Protein AF-A0A9P6ITB0-F1 (afdb_monomer)

Nearest PDB structures (foldseek):
  7y1x-assembly1_A  TM=7.281E-01  e=5.519E-03  Microbulbifer arenaceous
  2jid-assembly1_A  TM=6.271E-01  e=3.127E-02  Homo sapiens
  2xe4-assembly1_A  TM=5.607E-01  e=1.772E-01  Leishmania major
  8ckp-assembly1_I  TM=3.978E-01  e=3.497E-02  Haloferax mediterranei

Sequence (178 aa):
MMKESVRQTLRSQRTDSQHALEVAAWPGLAALAEETLDGAIVYGEALPRLRGLILLSGVYDIVAHLEHERVRGVEEISAMSRVMGGNLQAFSMNSPTRILEDLVRASAPATAEQRNALLQRLKSFLPAKMLVIHGDNDRTVPAASSIRFVRMLRALQLGPDHVRLRLFTEMAHQAPVV

Structure (mmCIF, N/CA/C/O backbone):
data_AF-A0A9P6ITB0-F1
#
_entry.id   AF-A0A9P6ITB0-F1
#
loop_
_atom_site.group_PDB
_atom_site.id
_atom_site.type_symbol
_atom_site.label_atom_id
_atom_site.label_alt_id
_atom_site.label_comp_id
_atom_site.label_asym_id
_atom_site.label_entity_id
_atom_site.label_seq_id
_atom_site.pdbx_PDB_ins_code
_atom_site.Cartn_x
_atom_site.Cartn_y
_atom_site.Cartn_z
_atom_site.occupancy
_atom_site.B_iso_or_equiv
_atom_site.auth_seq_id
_atom_site.auth_comp_id
_atom_site.auth_asym_id
_atom_site.auth_atom_id
_atom_site.pdbx_PDB_model_num
ATOM 1 N N . MET A 1 1 ? 42.003 6.304 26.052 1.00 55.62 1 MET A N 1
ATOM 2 C CA . MET A 1 1 ? 41.402 5.762 24.810 1.00 55.62 1 MET A CA 1
ATOM 3 C C . MET A 1 1 ? 40.115 4.963 25.025 1.00 55.62 1 MET A C 1
ATOM 5 O O . MET A 1 1 ? 39.137 5.269 24.366 1.00 55.62 1 MET A O 1
ATOM 9 N N . MET A 1 2 ? 40.040 3.994 25.948 1.00 47.50 2 MET A N 1
ATOM 10 C CA . MET A 1 2 ? 38.868 3.092 26.058 1.00 47.50 2 MET A CA 1
ATOM 11 C C . MET A 1 2 ? 37.566 3.751 26.579 1.00 47.50 2 MET A C 1
ATOM 13 O O . MET A 1 2 ? 36.471 3.315 26.242 1.00 47.50 2 MET A O 1
ATOM 17 N N . LYS A 1 3 ? 37.662 4.845 27.351 1.00 47.25 3 LYS A N 1
ATOM 18 C CA . LYS A 1 3 ? 36.494 5.582 27.883 1.00 47.25 3 LYS A CA 1
ATOM 19 C C . LYS A 1 3 ? 35.785 6.462 26.839 1.00 47.25 3 LYS A C 1
ATOM 21 O O . LYS A 1 3 ? 34.603 6.751 27.006 1.00 47.25 3 LYS A O 1
ATOM 26 N N . GLU A 1 4 ? 36.482 6.869 25.776 1.00 53.88 4 GLU A N 1
ATOM 27 C CA . GLU A 1 4 ? 35.921 7.672 24.675 1.00 53.88 4 GLU A CA 1
ATOM 28 C C . GLU A 1 4 ? 35.001 6.821 23.791 1.00 53.88 4 GLU A C 1
ATOM 30 O O . GLU A 1 4 ? 33.878 7.219 23.491 1.00 53.88 4 GLU A O 1
ATOM 35 N N . SER A 1 5 ? 35.457 5.611 23.450 1.00 46.94 5 SER A N 1
ATOM 36 C CA . SER A 1 5 ? 34.749 4.685 22.560 1.00 46.94 5 SER A CA 1
ATOM 37 C C . SER A 1 5 ? 33.423 4.214 23.164 1.00 46.94 5 SER A C 1
ATOM 39 O O . SER A 1 5 ? 32.396 4.264 22.497 1.00 46.94 5 SER A O 1
ATOM 41 N N . VAL A 1 6 ? 33.394 3.893 24.464 1.00 52.00 6 VAL A N 1
ATOM 42 C CA . VAL A 1 6 ? 32.149 3.519 25.163 1.00 52.00 6 VAL A CA 1
ATOM 43 C C . VAL A 1 6 ? 31.163 4.693 25.222 1.00 52.00 6 VAL A C 1
ATOM 45 O O . VAL A 1 6 ? 29.960 4.501 25.063 1.00 52.00 6 VAL A O 1
ATOM 48 N N . ARG A 1 7 ? 31.651 5.931 25.393 1.00 50.06 7 ARG A N 1
ATOM 49 C CA . ARG A 1 7 ? 30.802 7.135 25.372 1.00 50.06 7 ARG A CA 1
ATOM 50 C C . ARG A 1 7 ? 30.255 7.442 23.978 1.00 50.06 7 ARG A C 1
ATOM 52 O O . ARG A 1 7 ? 29.132 7.931 23.886 1.00 50.06 7 ARG A O 1
ATOM 59 N N . GLN A 1 8 ? 31.011 7.158 22.918 1.00 53.19 8 GLN A N 1
ATOM 60 C CA . GLN A 1 8 ? 30.546 7.299 21.537 1.00 53.19 8 GLN A CA 1
ATOM 61 C C . GLN A 1 8 ? 29.493 6.245 21.181 1.00 53.19 8 GLN A C 1
ATOM 63 O O . GLN A 1 8 ? 28.451 6.617 20.651 1.00 53.19 8 GLN A O 1
ATOM 68 N N . THR A 1 9 ? 29.684 4.980 21.569 1.00 44.59 9 THR A N 1
ATOM 69 C CA . THR A 1 9 ? 28.689 3.915 21.348 1.00 44.59 9 THR A CA 1
ATOM 70 C C . THR A 1 9 ? 27.402 4.159 22.141 1.00 44.59 9 THR A C 1
ATOM 72 O O . THR A 1 9 ? 26.309 3.996 21.612 1.00 44.59 9 THR A O 1
ATOM 75 N N . LEU A 1 10 ? 27.499 4.633 23.389 1.00 39.28 10 LEU A N 1
ATOM 76 C CA . LEU A 1 10 ? 26.321 4.997 24.187 1.00 39.28 10 LEU A CA 1
ATOM 77 C C . LEU A 1 10 ? 25.604 6.244 23.649 1.00 39.28 10 LEU A C 1
ATOM 79 O O . LEU A 1 10 ? 24.395 6.367 23.821 1.00 39.28 10 LEU A O 1
ATOM 83 N N . ARG A 1 11 ? 26.319 7.170 22.993 1.00 45.03 11 ARG A N 1
ATOM 84 C CA . ARG A 1 11 ? 25.705 8.314 22.302 1.00 45.03 11 ARG A CA 1
ATOM 85 C C . ARG A 1 11 ? 25.018 7.890 21.007 1.00 45.03 11 ARG A C 1
ATOM 87 O O . ARG A 1 11 ? 23.902 8.347 20.801 1.00 45.03 11 ARG A O 1
ATOM 94 N N . SER A 1 12 ? 25.616 6.999 20.209 1.00 41.72 12 SER A N 1
ATOM 95 C CA . SER A 1 12 ? 24.995 6.503 18.970 1.00 41.72 12 SER A CA 1
ATOM 96 C C . SER A 1 12 ? 23.751 5.658 19.261 1.00 41.72 12 SER A C 1
ATOM 98 O O . SER A 1 12 ? 22.708 5.863 18.656 1.00 41.72 12 SER A O 1
ATOM 100 N N . GLN A 1 13 ? 23.807 4.792 20.279 1.00 39.72 13 GLN A N 1
ATOM 101 C CA . GLN A 1 13 ? 22.650 4.005 20.714 1.00 39.72 13 GLN A CA 1
ATOM 102 C C . GLN A 1 13 ? 21.530 4.886 21.280 1.00 39.72 13 GLN A C 1
ATOM 104 O O . GLN A 1 13 ? 20.352 4.563 21.129 1.00 39.72 13 GLN A O 1
ATOM 109 N N . ARG A 1 14 ? 21.875 6.018 21.910 1.00 34.28 14 ARG A N 1
ATOM 110 C CA . ARG A 1 14 ? 20.899 6.985 22.426 1.00 34.28 14 ARG A CA 1
ATOM 111 C C . ARG A 1 14 ? 20.276 7.819 21.308 1.00 34.28 14 ARG A C 1
ATOM 113 O O . ARG A 1 14 ? 19.078 8.055 21.382 1.00 34.28 14 ARG A O 1
ATOM 120 N N . THR A 1 15 ? 21.028 8.193 20.270 1.00 42.69 15 THR A N 1
ATOM 121 C CA . THR A 1 15 ? 20.471 8.852 19.077 1.00 42.69 15 THR A CA 1
ATOM 122 C C . THR A 1 15 ? 19.612 7.906 18.251 1.00 42.69 15 THR A C 1
ATOM 124 O O . THR A 1 15 ? 18.540 8.318 17.832 1.00 42.69 15 THR A O 1
ATOM 127 N N . ASP A 1 16 ? 19.993 6.634 18.105 1.00 38.28 16 ASP A N 1
ATOM 128 C CA . ASP A 1 16 ? 19.186 5.635 17.386 1.00 38.28 16 ASP A CA 1
ATOM 129 C C . ASP A 1 16 ? 17.893 5.307 18.146 1.00 38.28 16 ASP A C 1
ATOM 131 O O . ASP A 1 16 ? 16.826 5.176 17.549 1.00 38.28 16 ASP A O 1
ATOM 135 N N . SER A 1 17 ? 17.958 5.251 19.481 1.00 35.22 17 SER A N 1
ATOM 136 C CA . SER A 1 17 ? 16.776 5.065 20.334 1.00 35.22 17 SER A CA 1
ATOM 137 C C . SER A 1 17 ? 15.884 6.308 20.367 1.00 35.22 17 SER A C 1
ATOM 139 O O . SER A 1 17 ? 14.667 6.178 20.418 1.00 35.22 17 SER A O 1
ATOM 141 N N . GLN A 1 18 ? 16.458 7.514 20.318 1.00 36.31 18 GLN A N 1
ATOM 142 C CA . GLN A 1 18 ? 15.693 8.763 20.240 1.00 36.31 18 GLN A CA 1
ATOM 143 C C . GLN A 1 18 ? 15.053 8.956 18.862 1.00 36.31 18 GLN A C 1
ATOM 145 O O . GLN A 1 18 ? 13.885 9.322 18.811 1.00 36.31 18 GLN A O 1
ATOM 150 N N . HIS A 1 19 ? 15.733 8.590 17.772 1.00 33.88 19 HIS A N 1
ATOM 151 C CA . HIS A 1 19 ? 15.127 8.537 16.441 1.00 33.88 19 HIS A CA 1
ATOM 152 C C . HIS A 1 19 ? 14.021 7.478 16.369 1.00 33.88 19 HIS A C 1
ATOM 154 O O . HIS A 1 19 ? 12.967 7.736 15.801 1.00 33.88 19 HIS A O 1
ATOM 160 N N . ALA A 1 20 ? 14.208 6.306 16.985 1.00 30.50 20 ALA A N 1
ATOM 161 C CA . ALA A 1 20 ? 13.169 5.277 17.056 1.00 30.50 20 ALA A CA 1
ATOM 162 C C . ALA A 1 20 ? 11.947 5.712 17.890 1.00 30.50 20 ALA A C 1
ATOM 164 O O . ALA A 1 20 ? 10.830 5.283 17.601 1.00 30.50 20 ALA A O 1
ATOM 165 N N . LEU A 1 21 ? 12.142 6.572 18.897 1.00 34.22 21 LEU A N 1
ATOM 166 C CA . LEU A 1 21 ? 11.069 7.153 19.711 1.00 34.22 21 LEU A CA 1
ATOM 167 C C . LEU A 1 21 ? 10.384 8.352 19.029 1.00 34.22 21 LEU A C 1
ATOM 169 O O . LEU A 1 21 ? 9.184 8.526 19.210 1.00 34.22 21 LEU A O 1
ATOM 173 N N . GLU A 1 22 ? 11.086 9.127 18.198 1.00 35.38 22 GLU A N 1
ATOM 174 C CA . GLU A 1 22 ? 10.468 10.142 17.327 1.00 35.38 22 GLU A CA 1
ATOM 175 C C . GLU A 1 22 ? 9.672 9.507 16.179 1.00 35.38 22 GLU A C 1
ATOM 177 O O . GLU A 1 22 ? 8.577 9.963 15.864 1.00 35.38 22 GLU A O 1
ATOM 182 N N . VAL A 1 23 ? 10.148 8.393 15.612 1.00 38.41 23 VAL A N 1
ATOM 183 C CA . VAL A 1 23 ? 9.390 7.593 14.630 1.00 38.41 23 VAL A CA 1
ATOM 184 C C . VAL A 1 23 ? 8.156 6.937 15.276 1.00 38.41 23 VAL A C 1
ATOM 186 O O . VAL A 1 23 ? 7.154 6.706 14.603 1.00 38.41 23 VAL A O 1
ATOM 189 N N . ALA A 1 24 ? 8.173 6.695 16.593 1.00 39.75 24 ALA A N 1
ATOM 190 C CA . ALA A 1 24 ? 7.013 6.187 17.333 1.00 39.75 24 ALA A CA 1
ATOM 191 C C . ALA A 1 24 ? 5.882 7.221 17.498 1.00 39.75 24 ALA A C 1
ATOM 193 O O . ALA A 1 24 ? 4.757 6.844 17.829 1.00 39.75 24 ALA A O 1
ATOM 194 N N . ALA A 1 25 ? 6.145 8.498 17.221 1.00 46.06 25 ALA A N 1
ATOM 195 C CA . ALA A 1 25 ? 5.141 9.545 17.141 1.00 46.06 25 ALA A CA 1
ATOM 196 C C . ALA A 1 25 ? 5.044 10.024 15.692 1.00 46.06 25 ALA A C 1
ATOM 198 O O . ALA A 1 25 ? 5.464 11.133 15.373 1.00 46.06 25 ALA A O 1
ATOM 199 N N . TRP A 1 26 ? 4.491 9.190 14.800 1.00 46.44 26 TRP A N 1
ATOM 200 C CA . TRP A 1 26 ? 4.085 9.661 13.475 1.00 46.44 26 TRP A CA 1
ATOM 201 C C . TRP A 1 26 ? 3.291 10.966 13.671 1.00 46.44 26 TRP A C 1
ATOM 203 O O . TRP A 1 26 ? 2.243 10.924 14.321 1.00 46.44 26 TRP A O 1
ATOM 213 N N . PRO A 1 27 ? 3.744 12.125 13.145 1.00 51.28 27 PRO A N 1
ATOM 214 C CA . PRO A 1 27 ? 3.015 13.385 13.307 1.00 51.28 27 PRO A CA 1
ATOM 215 C C . PRO A 1 27 ? 1.580 13.287 12.778 1.00 51.28 27 PRO A C 1
ATOM 217 O O . PRO A 1 27 ? 0.678 13.951 13.276 1.00 51.28 27 PRO A O 1
ATOM 220 N N . GLY A 1 28 ? 1.351 12.383 11.819 1.00 48.94 28 GLY A N 1
ATOM 221 C CA . GLY A 1 28 ? 0.030 12.049 11.311 1.00 48.94 28 GLY A CA 1
ATOM 222 C C . GLY A 1 28 ? -0.872 11.349 12.323 1.00 48.94 28 GLY A C 1
ATOM 223 O O . GLY A 1 28 ? -2.073 11.416 12.162 1.00 48.94 28 GLY A O 1
ATOM 224 N N . LE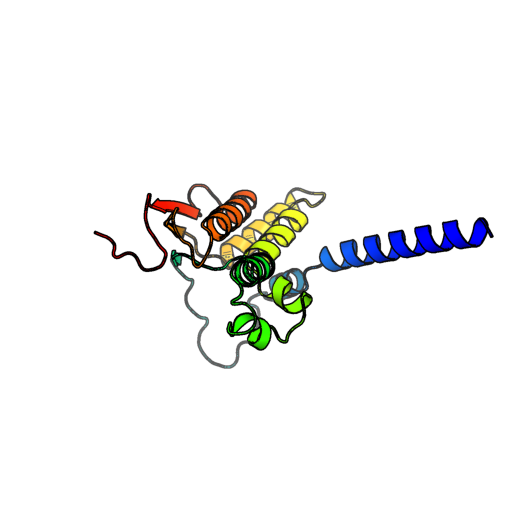U A 1 29 ? -0.359 10.728 13.385 1.00 51.25 29 LEU A N 1
ATOM 225 C CA . LEU A 1 29 ? -1.174 10.153 14.460 1.00 51.25 29 LEU A CA 1
ATOM 226 C C . LEU A 1 29 ? -1.715 11.250 15.388 1.00 51.25 29 LEU A C 1
ATOM 228 O O . LEU A 1 29 ? -2.870 11.174 15.796 1.00 51.25 29 LEU A O 1
ATOM 232 N N . ALA A 1 30 ? -0.917 12.295 15.646 1.00 47.84 30 ALA A N 1
ATOM 233 C CA . ALA A 1 30 ? -1.369 13.520 16.307 1.00 47.84 30 ALA A CA 1
ATOM 234 C C . ALA A 1 30 ? -2.336 14.309 15.411 1.00 47.84 30 ALA A C 1
ATOM 236 O O . ALA A 1 30 ? -3.401 14.682 15.878 1.00 47.84 30 ALA A O 1
ATOM 237 N N . ALA A 1 31 ? -2.049 14.452 14.112 1.00 49.69 31 ALA A N 1
ATOM 238 C CA . ALA A 1 31 ? -2.969 15.082 13.160 1.00 49.69 31 ALA A CA 1
ATOM 239 C C . ALA A 1 31 ? -4.276 14.287 13.000 1.00 49.69 31 ALA A C 1
ATOM 241 O O . ALA A 1 31 ? -5.358 14.863 13.024 1.00 49.69 31 ALA A O 1
ATOM 242 N N . LEU A 1 32 ? -4.196 12.953 12.927 1.00 48.81 32 LEU A N 1
ATOM 243 C CA . LEU A 1 32 ? -5.365 12.083 12.941 1.00 48.81 32 LEU A CA 1
ATOM 244 C C . LEU A 1 32 ? -6.120 12.238 14.249 1.00 48.81 32 LEU A C 1
ATOM 246 O O . LEU A 1 32 ? -7.331 12.153 14.173 1.00 48.81 32 LEU A O 1
ATOM 250 N N . ALA A 1 33 ? -5.449 12.435 15.396 1.00 44.25 33 ALA A N 1
ATOM 251 C CA . ALA A 1 33 ? -6.049 12.658 16.715 1.00 44.25 33 ALA A CA 1
ATOM 252 C C . ALA A 1 33 ? -6.666 14.063 16.888 1.00 44.25 33 ALA A C 1
ATOM 254 O O . ALA A 1 33 ? -7.675 14.191 17.586 1.00 44.25 33 ALA A O 1
ATOM 255 N N . GLU A 1 34 ? -6.107 15.076 16.226 1.00 44.69 34 GLU A N 1
ATOM 256 C CA . GLU A 1 34 ? -6.554 16.473 16.222 1.00 44.69 34 GLU A CA 1
ATOM 257 C C . GLU A 1 34 ? -7.632 16.767 15.172 1.00 44.69 34 GLU A C 1
ATOM 259 O O . GLU A 1 34 ? -8.435 17.669 15.397 1.00 44.69 34 GLU A O 1
ATOM 264 N N . GLU A 1 35 ? -7.756 15.961 14.104 1.00 46.47 35 GLU A N 1
ATOM 265 C CA . GLU A 1 35 ? -8.935 15.915 13.215 1.00 46.47 35 GLU A CA 1
ATOM 266 C C . GLU A 1 35 ? -10.138 15.306 13.954 1.00 46.47 35 GLU A C 1
ATOM 268 O O . GLU A 1 35 ? -10.710 14.271 13.604 1.00 46.47 35 GLU A O 1
ATOM 273 N N . THR A 1 36 ? -10.481 15.895 15.089 1.00 39.69 36 THR A N 1
ATOM 274 C CA . THR A 1 36 ? -11.842 15.882 15.592 1.00 39.69 36 THR A CA 1
ATOM 275 C C . THR A 1 36 ? -12.603 16.745 14.598 1.00 39.69 36 THR A C 1
ATOM 277 O O . THR A 1 36 ? -12.217 17.884 14.347 1.00 39.69 36 THR A O 1
ATOM 280 N N . LEU A 1 37 ? -13.656 16.200 13.995 1.00 48.25 37 LEU A N 1
ATOM 281 C CA . LEU A 1 37 ? -14.575 16.899 13.089 1.00 48.25 37 LEU A CA 1
ATOM 282 C C . LEU A 1 37 ? -15.402 17.979 13.821 1.00 48.25 37 LEU A C 1
ATOM 284 O O . LEU A 1 37 ? -16.562 18.201 13.497 1.00 48.25 37 LEU A O 1
ATOM 288 N N . ASP A 1 38 ? -14.802 18.655 14.794 1.00 41.88 38 ASP A N 1
ATOM 289 C CA . ASP A 1 38 ? -15.360 19.770 15.533 1.00 41.88 38 ASP A CA 1
ATOM 290 C C . ASP A 1 38 ? -14.617 21.041 15.099 1.00 41.88 38 ASP A C 1
ATOM 292 O O . ASP A 1 38 ? -13.709 21.531 15.764 1.00 41.88 38 ASP A O 1
ATOM 296 N N . GLY A 1 39 ? -15.030 21.596 13.954 1.00 46.94 39 GLY A N 1
ATOM 297 C CA . GLY A 1 39 ? -15.117 23.056 13.872 1.00 46.94 39 GLY A CA 1
ATOM 298 C C . GLY A 1 39 ? -14.191 23.852 12.949 1.00 46.94 39 GLY A C 1
ATOM 299 O O . GLY A 1 39 ? -14.113 25.059 13.159 1.00 46.94 39 GLY A O 1
ATOM 300 N N . ALA A 1 40 ? -13.552 23.297 11.910 1.00 45.38 40 ALA A N 1
ATOM 301 C CA . ALA A 1 40 ? -12.885 24.159 10.918 1.00 45.38 40 ALA A CA 1
ATOM 302 C C . ALA A 1 40 ? -12.728 23.555 9.510 1.00 45.38 40 ALA A C 1
ATOM 304 O O . ALA A 1 40 ? -11.632 23.171 9.117 1.00 45.38 40 ALA A O 1
ATOM 305 N N . ILE A 1 41 ? -13.792 23.585 8.698 1.00 45.22 41 ILE A N 1
ATOM 306 C CA . ILE A 1 41 ? -13.648 23.835 7.253 1.00 45.22 41 ILE A CA 1
ATOM 307 C C . ILE A 1 41 ? -14.650 24.924 6.862 1.00 45.22 41 ILE A C 1
ATOM 309 O O . ILE A 1 41 ? -15.820 24.676 6.587 1.00 45.22 41 ILE A O 1
ATOM 313 N N . VAL A 1 42 ? -14.172 26.168 6.849 1.00 48.72 42 VAL A N 1
ATOM 314 C CA . VAL A 1 42 ? -14.782 27.247 6.069 1.00 48.72 42 VAL A CA 1
ATOM 315 C C . VAL A 1 42 ? -14.305 27.018 4.638 1.00 48.72 42 VAL A C 1
ATOM 317 O O . VAL A 1 42 ? -13.200 27.428 4.331 1.00 48.72 42 VAL A O 1
ATOM 320 N N . TYR A 1 43 ? -15.058 26.235 3.857 1.00 44.34 43 TYR A N 1
ATOM 321 C CA . TYR A 1 43 ? -15.193 26.194 2.385 1.00 44.34 43 TYR A CA 1
ATOM 322 C C . TYR A 1 43 ? -15.820 24.837 2.004 1.00 44.34 43 TYR A C 1
ATOM 324 O O . TYR A 1 43 ? -15.117 23.856 1.783 1.00 44.34 43 TYR A O 1
ATOM 332 N N . GLY A 1 44 ? -17.153 24.796 1.908 1.00 59.16 44 GLY A N 1
ATOM 333 C CA . GLY A 1 44 ? -17.905 23.650 1.380 1.00 59.16 44 GLY A CA 1
ATOM 334 C C . GLY A 1 44 ? -18.350 22.613 2.417 1.00 59.16 44 GLY A C 1
ATOM 335 O O . GLY A 1 44 ? -17.795 22.508 3.508 1.00 59.16 44 GLY A O 1
ATOM 336 N N . GLU A 1 45 ? -19.404 21.870 2.072 1.00 67.56 45 GLU A N 1
ATOM 337 C CA . GLU A 1 45 ? -19.909 20.737 2.853 1.00 67.56 45 GLU A CA 1
ATOM 338 C C . GLU A 1 45 ? -18.832 19.649 3.002 1.00 67.56 45 GLU A C 1
ATOM 340 O O . GLU A 1 45 ? -18.016 19.437 2.101 1.00 67.56 45 GLU A O 1
ATOM 345 N N . ALA A 1 46 ? -18.838 18.938 4.135 1.00 69.31 46 ALA A N 1
ATOM 346 C CA . ALA A 1 46 ? -17.937 17.813 4.367 1.00 69.31 46 ALA A CA 1
ATOM 347 C C . ALA A 1 46 ? -18.068 16.773 3.240 1.00 69.31 46 ALA A C 1
ATOM 349 O O . ALA A 1 46 ? -19.178 16.375 2.876 1.00 69.31 46 ALA A O 1
ATOM 350 N N . LEU A 1 47 ? -16.933 16.316 2.699 1.00 78.88 47 LEU A N 1
ATOM 351 C CA . LEU 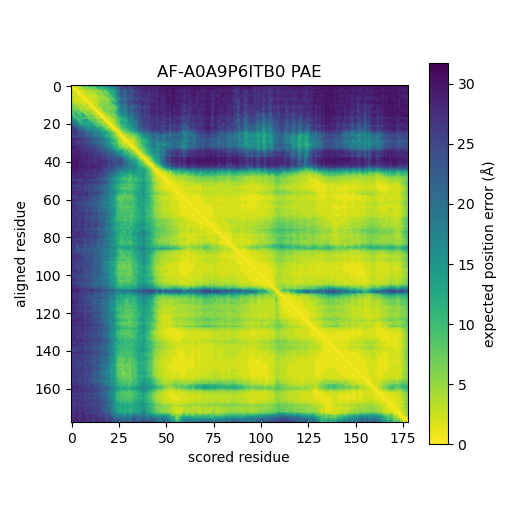A 1 47 ? -16.938 15.327 1.623 1.00 78.88 47 LEU A CA 1
ATOM 352 C C . LEU A 1 47 ? -17.626 14.032 2.085 1.00 78.88 47 LEU A C 1
ATOM 354 O O . LEU A 1 47 ? -17.399 13.570 3.209 1.00 78.88 47 LEU A O 1
ATOM 358 N N . PRO A 1 48 ? -18.447 13.403 1.224 1.00 82.81 48 PRO A N 1
ATOM 359 C CA . PRO A 1 48 ? -19.102 12.157 1.575 1.00 82.81 48 PRO A CA 1
ATOM 360 C C . PRO A 1 48 ? -18.066 11.058 1.817 1.00 82.81 48 PRO A C 1
ATOM 362 O O . PRO A 1 48 ? -17.035 10.969 1.144 1.00 82.81 48 PRO A O 1
ATOM 365 N N . ARG A 1 49 ? -18.372 10.161 2.757 1.00 83.50 49 ARG A N 1
ATOM 366 C CA . ARG A 1 49 ? -17.500 9.029 3.073 1.00 83.50 49 ARG A CA 1
ATOM 367 C C . ARG A 1 49 ? -17.301 8.133 1.848 1.00 83.50 49 ARG A C 1
ATOM 369 O O . ARG A 1 49 ? -18.265 7.670 1.234 1.00 83.50 49 ARG A O 1
ATOM 376 N N . LEU A 1 50 ? -16.045 7.799 1.556 1.00 87.69 50 LEU A N 1
ATOM 377 C CA . LEU A 1 50 ? -15.697 6.854 0.498 1.00 87.69 50 LEU A CA 1
ATOM 378 C C . LEU A 1 50 ? -16.273 5.462 0.799 1.00 87.69 50 LEU A C 1
ATOM 380 O O . LEU A 1 50 ? -15.944 4.827 1.804 1.00 87.69 50 LEU A O 1
ATOM 384 N N . ARG A 1 51 ? -17.127 4.961 -0.102 1.00 89.81 51 ARG A N 1
ATOM 385 C CA . ARG A 1 51 ? -17.773 3.645 0.043 1.00 89.81 51 ARG A CA 1
ATOM 386 C C . ARG A 1 51 ? -16.783 2.485 -0.074 1.00 89.81 51 ARG A C 1
ATOM 388 O O . ARG A 1 51 ? -16.964 1.450 0.566 1.00 89.81 51 ARG A O 1
ATOM 395 N N . GLY A 1 52 ? -15.762 2.644 -0.905 1.00 93.25 52 GLY A N 1
ATOM 396 C CA . GLY A 1 52 ? -14.751 1.628 -1.146 1.00 93.25 52 GLY A CA 1
ATOM 397 C C . GLY A 1 52 ? -13.621 2.148 -2.022 1.00 93.25 52 GLY A C 1
ATOM 398 O O . GLY A 1 52 ? -13.695 3.260 -2.539 1.00 93.25 52 GLY A O 1
ATOM 399 N N . LEU A 1 53 ? -12.584 1.332 -2.168 1.00 95.62 53 LEU A N 1
ATOM 400 C CA . LEU A 1 53 ? -11.370 1.670 -2.900 1.00 95.62 53 LEU A CA 1
ATOM 401 C C . LEU A 1 53 ? -10.923 0.474 -3.744 1.00 95.62 53 LEU A C 1
ATOM 403 O O . LEU A 1 53 ? -10.863 -0.649 -3.242 1.00 95.62 53 LEU A O 1
ATOM 407 N N . ILE A 1 54 ? -10.606 0.714 -5.015 1.00 97.25 54 ILE A N 1
ATOM 408 C CA . ILE A 1 54 ? -9.988 -0.276 -5.902 1.00 97.25 54 ILE A CA 1
ATOM 409 C C . ILE A 1 54 ? -8.610 0.259 -6.275 1.00 97.25 54 ILE A C 1
ATOM 411 O O . ILE A 1 54 ? -8.494 1.377 -6.766 1.00 97.25 54 ILE A O 1
ATOM 415 N N . LEU A 1 55 ? -7.572 -0.525 -6.004 1.00 97.25 55 LEU A N 1
ATOM 416 C CA . LEU A 1 55 ? -6.180 -0.152 -6.205 1.00 97.25 55 LEU A CA 1
ATOM 417 C C . LEU A 1 55 ? -5.537 -1.131 -7.182 1.00 97.25 55 LEU A C 1
ATOM 419 O O . LEU A 1 55 ? -5.562 -2.336 -6.938 1.00 97.25 55 LEU A O 1
ATOM 423 N N . LEU A 1 56 ? -4.964 -0.613 -8.264 1.00 96.38 56 LEU A N 1
ATOM 424 C CA . LEU A 1 56 ? -4.381 -1.403 -9.349 1.00 96.38 56 LEU A CA 1
ATOM 425 C C . LEU A 1 56 ? -2.870 -1.164 -9.392 1.00 96.38 56 LEU A C 1
ATOM 427 O O . LEU A 1 56 ? -2.456 -0.013 -9.499 1.00 96.38 56 LEU A O 1
ATOM 431 N N . SER A 1 57 ? -2.069 -2.226 -9.273 1.00 95.94 57 SER A N 1
ATOM 432 C CA . SER A 1 57 ? -0.602 -2.230 -9.428 1.00 95.94 57 SER A CA 1
ATOM 433 C C . SER A 1 57 ? 0.144 -1.033 -8.807 1.00 95.94 57 SER A C 1
ATOM 435 O O . SER A 1 57 ? 1.079 -0.482 -9.385 1.00 95.94 57 SER A O 1
ATOM 437 N N . GLY A 1 58 ? -0.277 -0.601 -7.613 1.00 95.81 58 GLY A N 1
ATOM 438 C CA . GLY A 1 58 ? 0.226 0.624 -6.994 1.00 95.81 58 GLY A CA 1
ATOM 439 C C . GLY A 1 58 ? 1.612 0.494 -6.354 1.00 95.81 58 GLY A C 1
ATOM 440 O O . GLY A 1 58 ? 2.014 -0.562 -5.850 1.00 95.81 58 GLY A O 1
ATOM 441 N N . VAL A 1 59 ? 2.325 1.619 -6.300 1.00 96.88 59 VAL A N 1
ATOM 442 C CA . VAL A 1 59 ? 3.517 1.793 -5.462 1.00 96.88 59 VAL A CA 1
ATOM 443 C C . VAL A 1 59 ? 3.067 2.199 -4.059 1.00 96.88 59 VAL A C 1
ATOM 445 O O . VAL A 1 59 ? 2.593 3.312 -3.857 1.00 96.88 59 VAL A O 1
ATOM 448 N N . TYR A 1 60 ? 3.196 1.298 -3.082 1.00 97.94 60 TYR A N 1
ATOM 449 C CA . TYR A 1 60 ? 2.779 1.565 -1.697 1.00 97.94 60 TYR A CA 1
ATOM 450 C C . TYR A 1 60 ? 3.955 1.777 -0.740 1.00 97.94 60 TYR A C 1
ATOM 452 O O . TYR A 1 60 ? 3.744 2.169 0.405 1.00 97.94 60 TYR A O 1
ATOM 460 N N . ASP A 1 61 ? 5.182 1.482 -1.162 1.00 97.56 61 ASP A N 1
ATOM 461 C CA . ASP A 1 61 ? 6.410 1.838 -0.451 1.00 97.56 61 ASP A CA 1
ATOM 462 C C . ASP A 1 61 ? 7.375 2.453 -1.462 1.00 97.56 61 ASP A C 1
ATOM 464 O O . ASP A 1 61 ? 7.977 1.752 -2.275 1.00 97.56 61 ASP A O 1
ATOM 468 N N . ILE A 1 62 ? 7.482 3.776 -1.414 1.00 96.06 62 ILE A N 1
ATOM 469 C CA . ILE A 1 62 ? 8.280 4.579 -2.338 1.00 96.06 62 ILE A CA 1
ATOM 470 C C . ILE A 1 62 ? 9.772 4.323 -2.100 1.00 96.06 62 ILE A C 1
ATOM 472 O O . ILE A 1 62 ? 10.545 4.297 -3.051 1.00 96.06 62 ILE A O 1
ATOM 476 N N . VAL A 1 63 ? 10.190 4.063 -0.855 1.00 94.62 63 VAL A N 1
ATOM 477 C CA . VAL A 1 63 ? 11.591 3.735 -0.537 1.00 94.62 63 VAL A CA 1
ATOM 478 C C . VAL A 1 63 ? 11.983 2.421 -1.207 1.00 94.62 63 VAL A C 1
ATOM 480 O O . VAL A 1 63 ? 13.016 2.339 -1.866 1.00 94.62 63 VAL A O 1
ATOM 483 N N . ALA A 1 64 ? 11.140 1.394 -1.074 1.00 96.00 64 ALA A N 1
ATOM 484 C CA . ALA A 1 64 ? 11.377 0.112 -1.734 1.00 96.00 64 ALA A CA 1
ATOM 485 C C . ALA A 1 64 ? 11.300 0.234 -3.265 1.00 96.00 64 ALA A C 1
ATOM 487 O O . ALA A 1 64 ? 12.040 -0.440 -3.978 1.00 96.00 64 ALA A O 1
ATOM 488 N N . HIS A 1 65 ? 10.422 1.101 -3.775 1.00 96.50 65 HIS A N 1
ATOM 489 C CA . HIS A 1 65 ? 10.301 1.326 -5.210 1.00 96.50 65 HIS A CA 1
ATOM 490 C C . HIS A 1 65 ? 11.499 2.069 -5.800 1.00 96.50 65 HIS A C 1
ATOM 492 O O . HIS A 1 65 ? 11.917 1.724 -6.898 1.00 96.50 65 HIS A O 1
ATOM 498 N N . LEU A 1 66 ? 12.103 3.009 -5.065 1.00 95.38 66 LEU A N 1
ATOM 499 C CA . LEU A 1 66 ? 13.345 3.662 -5.485 1.00 95.38 66 LEU A CA 1
ATOM 500 C C . LEU A 1 66 ? 14.453 2.642 -5.722 1.00 95.38 66 LEU A C 1
ATOM 502 O O . LEU A 1 66 ? 15.165 2.713 -6.718 1.00 95.38 66 LEU A O 1
ATOM 506 N N . GLU A 1 67 ? 14.584 1.677 -4.816 1.00 95.19 67 GLU A N 1
ATOM 507 C CA . GLU A 1 67 ? 15.575 0.617 -4.968 1.00 95.19 67 GLU A CA 1
ATOM 508 C C . GLU A 1 67 ? 15.265 -0.273 -6.179 1.00 95.19 67 GLU A C 1
ATOM 510 O O . GLU A 1 67 ? 16.160 -0.631 -6.939 1.00 95.19 67 GLU A O 1
ATOM 515 N N . HIS A 1 68 ? 13.985 -0.560 -6.430 1.00 96.44 68 HIS A N 1
ATOM 516 C CA . HIS A 1 68 ? 13.564 -1.268 -7.642 1.00 96.44 68 HIS A CA 1
ATOM 517 C C . HIS A 1 68 ? 13.859 -0.480 -8.929 1.00 96.44 68 HIS A C 1
ATOM 519 O O . HIS A 1 68 ? 14.228 -1.064 -9.947 1.00 96.44 68 HIS A O 1
ATOM 525 N N . GLU A 1 69 ? 13.709 0.844 -8.915 1.00 95.69 69 GLU A N 1
ATOM 526 C CA . GLU A 1 69 ? 14.100 1.699 -10.037 1.00 95.69 69 GLU A CA 1
ATOM 527 C C . GLU A 1 69 ? 15.615 1.689 -10.259 1.00 95.69 69 GLU A C 1
ATOM 529 O O . GLU A 1 69 ? 16.039 1.530 -11.402 1.00 95.69 69 GLU A O 1
ATOM 534 N N . ARG A 1 70 ? 16.414 1.752 -9.185 1.00 95.44 70 ARG A N 1
ATOM 535 C CA . ARG A 1 70 ? 17.885 1.665 -9.237 1.00 95.44 70 ARG A CA 1
ATOM 536 C C . ARG A 1 70 ? 18.381 0.364 -9.837 1.00 95.44 70 ARG A C 1
ATOM 538 O O . ARG A 1 70 ? 19.222 0.372 -10.727 1.00 95.44 70 ARG A O 1
ATOM 545 N N . VAL A 1 71 ? 17.823 -0.767 -9.403 1.00 96.00 71 VAL A N 1
ATOM 546 C CA . VAL A 1 71 ? 18.180 -2.087 -9.951 1.00 96.00 71 VAL A CA 1
ATOM 547 C C . VAL A 1 71 ? 17.886 -2.172 -11.455 1.00 96.00 71 VAL A C 1
ATOM 549 O O . VAL A 1 71 ? 18.572 -2.889 -12.180 1.00 96.00 71 VAL A O 1
ATOM 552 N N . ARG A 1 72 ? 16.894 -1.421 -11.946 1.00 94.81 72 ARG A N 1
ATOM 553 C CA . ARG A 1 72 ? 16.565 -1.328 -13.376 1.00 94.81 72 ARG A CA 1
ATOM 554 C C . ARG A 1 72 ? 17.311 -0.209 -14.114 1.00 94.81 72 ARG A C 1
ATOM 556 O O . ARG A 1 72 ? 17.181 -0.137 -15.333 1.00 94.81 72 ARG A O 1
ATOM 563 N N . GLY A 1 73 ? 18.057 0.644 -13.411 1.00 95.56 73 GLY A N 1
ATOM 564 C CA . GLY A 1 73 ? 18.760 1.798 -13.974 1.00 95.56 73 GLY A CA 1
ATOM 565 C C . GLY A 1 73 ? 17.829 2.894 -14.501 1.00 95.56 73 GLY A C 1
ATOM 566 O O . GLY A 1 73 ? 18.130 3.510 -15.523 1.00 95.56 73 GLY A O 1
ATOM 567 N N . VAL A 1 74 ? 16.663 3.089 -13.873 1.00 95.06 74 VAL A N 1
ATOM 568 C CA . VAL A 1 74 ? 15.650 4.080 -14.298 1.00 95.06 74 VAL A CA 1
ATOM 569 C C . VAL A 1 74 ? 15.351 5.159 -13.250 1.00 95.06 74 VAL A C 1
ATOM 571 O O . VAL A 1 74 ? 14.485 6.005 -13.461 1.00 95.06 74 VAL A O 1
ATOM 574 N N . GLU A 1 75 ? 16.060 5.165 -12.129 1.00 94.12 75 GLU A N 1
ATOM 575 C CA . GLU A 1 75 ? 15.872 6.087 -11.006 1.00 94.12 75 GLU A CA 1
ATOM 576 C C . GLU A 1 75 ? 16.129 7.557 -11.371 1.00 94.12 75 GLU A C 1
ATOM 578 O O . GLU A 1 75 ? 15.451 8.445 -10.855 1.00 94.12 75 GLU A O 1
ATOM 583 N N . GLU A 1 76 ? 17.071 7.816 -12.284 1.00 91.56 76 GLU A N 1
ATOM 584 C CA . GLU A 1 76 ? 17.440 9.173 -12.718 1.00 91.56 76 GLU A CA 1
ATOM 585 C C . GLU A 1 76 ? 16.395 9.766 -13.678 1.00 91.56 76 GLU A C 1
ATOM 587 O O . GLU A 1 76 ? 16.072 10.960 -13.643 1.00 91.56 76 GLU A O 1
ATOM 592 N N . ILE A 1 77 ? 15.806 8.918 -14.528 1.00 93.56 77 ILE A N 1
ATOM 593 C CA . ILE A 1 77 ? 14.752 9.337 -15.460 1.00 93.56 77 ILE A CA 1
ATOM 594 C C . ILE A 1 77 ? 13.387 9.422 -14.768 1.00 93.56 77 ILE A C 1
ATOM 596 O O . ILE A 1 77 ? 12.564 10.269 -15.136 1.00 93.56 77 ILE A O 1
ATOM 600 N N . SER A 1 78 ? 13.160 8.617 -13.726 1.00 90.06 78 SER A N 1
ATOM 601 C CA . SER A 1 78 ? 11.934 8.643 -12.931 1.00 90.06 78 SER A CA 1
ATOM 602 C C . SER A 1 78 ? 11.681 10.020 -12.317 1.00 90.06 78 SER A C 1
ATOM 604 O O . SER A 1 78 ? 12.578 10.705 -11.824 1.00 90.06 78 SER A O 1
ATOM 606 N N . ALA A 1 79 ? 10.420 10.451 -12.333 1.00 92.69 79 ALA A N 1
ATOM 607 C CA . ALA A 1 79 ? 10.010 11.680 -11.658 1.00 92.69 79 ALA A CA 1
ATOM 608 C C . ALA A 1 79 ? 9.952 11.518 -10.132 1.00 92.69 79 ALA A C 1
ATOM 610 O O . ALA A 1 79 ? 9.950 12.522 -9.420 1.00 92.69 79 ALA A O 1
ATOM 611 N N . MET A 1 80 ? 9.924 10.283 -9.624 1.00 91.50 80 MET A N 1
ATOM 612 C CA . MET A 1 80 ? 9.663 9.985 -8.218 1.00 91.50 80 MET A CA 1
ATOM 613 C C . MET A 1 80 ? 10.647 10.692 -7.280 1.00 91.50 80 MET A C 1
ATOM 615 O O . MET A 1 80 ? 10.220 11.422 -6.387 1.00 91.50 80 MET A O 1
ATOM 619 N N . SER A 1 81 ? 11.954 10.564 -7.525 1.00 89.31 81 SER A N 1
ATOM 620 C CA . SER A 1 81 ? 12.982 11.191 -6.684 1.00 89.31 81 SER A CA 1
ATOM 621 C C . SER A 1 81 ? 12.900 12.716 -6.659 1.00 89.31 81 SER A C 1
ATOM 623 O O . SER A 1 81 ? 13.119 13.327 -5.611 1.00 89.31 81 SER A O 1
ATOM 625 N N . ARG A 1 82 ? 12.526 13.335 -7.788 1.00 91.69 82 ARG A N 1
ATOM 626 C CA . ARG A 1 82 ? 12.339 14.789 -7.892 1.00 91.69 82 ARG A CA 1
ATOM 627 C C . ARG A 1 82 ? 11.098 15.250 -7.131 1.00 91.69 82 ARG A C 1
ATOM 629 O O . ARG A 1 82 ? 11.182 16.212 -6.376 1.00 91.69 82 ARG A O 1
ATOM 636 N N . VAL A 1 83 ? 9.974 14.543 -7.278 1.00 91.31 83 VAL A N 1
ATOM 637 C CA . VAL A 1 83 ? 8.713 14.868 -6.581 1.00 91.31 83 VAL A CA 1
ATOM 638 C C . VAL A 1 83 ? 8.851 14.687 -5.069 1.00 91.31 83 VAL A C 1
ATOM 640 O O . VAL A 1 83 ? 8.311 15.477 -4.303 1.00 91.31 83 VAL A O 1
ATOM 643 N N . MET A 1 84 ? 9.627 13.699 -4.625 1.00 91.25 84 MET A N 1
ATOM 644 C CA . MET A 1 84 ? 9.922 13.492 -3.205 1.00 91.25 84 MET A CA 1
ATOM 645 C C . MET A 1 84 ? 11.001 14.445 -2.657 1.00 91.25 84 MET A C 1
ATOM 647 O O . MET A 1 84 ? 11.384 14.337 -1.494 1.00 91.25 84 MET A O 1
ATOM 651 N N . GLY A 1 85 ? 11.529 15.368 -3.469 1.00 87.44 85 GLY A N 1
ATOM 652 C CA . GLY A 1 85 ? 12.527 16.348 -3.037 1.00 87.44 85 GLY A CA 1
ATOM 653 C C . GLY A 1 85 ? 13.868 15.735 -2.621 1.00 87.44 85 GLY A C 1
ATOM 654 O O . GLY A 1 85 ? 14.539 16.288 -1.752 1.00 87.44 85 GLY A O 1
ATOM 655 N N . GLY A 1 86 ? 14.231 14.571 -3.173 1.00 81.94 86 GLY A N 1
ATOM 656 C CA . GLY A 1 86 ? 15.534 13.926 -2.971 1.00 81.94 86 GLY A CA 1
ATOM 657 C C . GLY A 1 86 ? 15.860 13.483 -1.539 1.00 81.94 86 GLY A C 1
ATOM 658 O O . GLY A 1 86 ? 17.009 13.151 -1.261 1.00 81.94 86 GLY A O 1
ATOM 659 N N . ASN A 1 87 ? 14.892 13.473 -0.617 1.00 86.25 87 ASN A N 1
ATOM 660 C CA . ASN A 1 87 ? 15.137 13.191 0.798 1.00 86.25 87 ASN A CA 1
ATOM 661 C C . ASN A 1 87 ? 14.395 11.926 1.260 1.00 86.25 87 ASN A C 1
ATOM 663 O O . ASN A 1 87 ? 13.188 11.810 1.093 1.00 86.25 87 ASN A O 1
ATOM 667 N N . LEU A 1 88 ? 15.097 10.970 1.882 1.00 86.69 88 LEU A N 1
ATOM 668 C CA . LEU A 1 88 ? 14.505 9.682 2.294 1.00 86.69 88 LEU A CA 1
ATOM 669 C C . LEU A 1 88 ? 13.365 9.822 3.318 1.00 86.69 88 LEU A C 1
ATOM 671 O O . LEU A 1 88 ? 12.493 8.950 3.403 1.00 86.69 88 LEU A O 1
ATOM 675 N N . GLN A 1 89 ? 13.344 10.924 4.069 1.00 89.31 89 GLN A N 1
ATOM 676 C CA . GLN A 1 89 ? 12.263 11.220 5.003 1.00 89.31 89 GLN A CA 1
ATOM 677 C C . GLN A 1 89 ? 10.933 11.417 4.263 1.00 89.31 89 GLN A C 1
ATOM 679 O O . GLN A 1 89 ? 9.938 10.799 4.629 1.00 89.31 89 GLN A O 1
ATOM 684 N N . ALA A 1 90 ? 10.909 12.204 3.186 1.00 90.25 90 ALA A N 1
ATOM 685 C CA . ALA A 1 90 ? 9.722 12.421 2.367 1.00 90.25 90 ALA A CA 1
ATOM 686 C C . ALA A 1 90 ? 9.264 11.130 1.694 1.00 90.25 90 ALA A C 1
ATOM 688 O O . ALA A 1 90 ? 8.064 10.886 1.625 1.00 90.25 90 ALA A O 1
ATOM 689 N N . PHE A 1 91 ? 10.187 10.264 1.265 1.00 92.75 91 PHE A N 1
ATOM 690 C CA . PHE A 1 91 ? 9.813 8.955 0.724 1.00 92.75 91 PHE A CA 1
ATOM 691 C C . PHE A 1 91 ? 9.059 8.135 1.771 1.00 92.75 91 PHE A C 1
ATOM 693 O O . PHE A 1 91 ? 8.012 7.565 1.471 1.00 92.75 91 PHE A O 1
ATOM 700 N N . SER A 1 92 ? 9.564 8.099 3.006 1.00 91.25 92 SER A N 1
ATOM 701 C CA . SER A 1 92 ? 8.939 7.360 4.107 1.00 91.25 92 SER A CA 1
ATOM 702 C C . SER A 1 92 ? 7.574 7.948 4.475 1.00 91.25 92 SER A C 1
ATOM 704 O O . SER A 1 92 ? 6.592 7.212 4.548 1.00 91.25 92 SE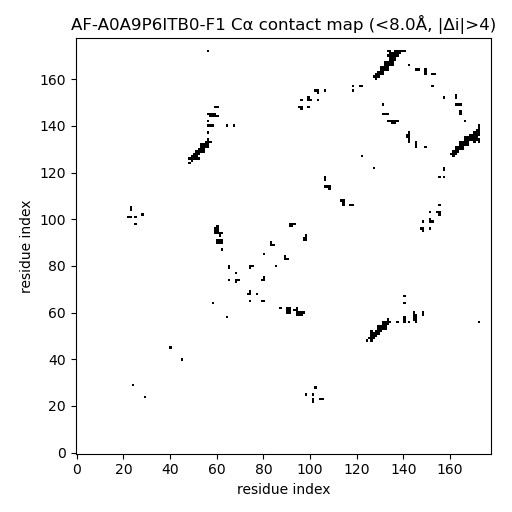R A O 1
ATOM 706 N N . MET A 1 93 ? 7.488 9.275 4.605 1.00 91.31 93 MET A N 1
ATOM 707 C CA . MET A 1 93 ? 6.253 9.992 4.947 1.00 91.31 93 MET A CA 1
ATOM 708 C C . MET A 1 93 ? 5.165 9.879 3.877 1.00 91.31 93 MET A C 1
ATOM 710 O O . MET A 1 93 ? 3.988 9.929 4.210 1.00 91.31 93 MET A O 1
ATOM 714 N N . ASN A 1 94 ? 5.539 9.709 2.608 1.00 92.75 94 ASN A N 1
ATOM 715 C CA . ASN A 1 94 ? 4.597 9.535 1.503 1.00 92.75 94 ASN A CA 1
ATOM 716 C C . ASN A 1 94 ? 4.378 8.061 1.130 1.00 92.75 94 ASN A C 1
ATOM 718 O O . ASN A 1 94 ? 3.735 7.785 0.124 1.00 92.75 94 ASN A O 1
ATOM 722 N N . SER A 1 95 ? 4.897 7.104 1.908 1.00 95.94 95 SER A N 1
ATOM 723 C CA . SER A 1 95 ? 4.733 5.670 1.650 1.00 95.94 95 SER A CA 1
ATOM 724 C C . SER A 1 95 ? 3.556 5.090 2.444 1.00 95.94 95 SER A C 1
ATOM 726 O O . SER A 1 95 ? 3.709 4.855 3.648 1.00 95.94 95 SER A O 1
ATOM 728 N N . PRO A 1 96 ? 2.414 4.749 1.806 1.00 95.81 96 PRO A N 1
ATOM 729 C CA . PRO A 1 96 ? 1.254 4.189 2.505 1.00 95.81 96 PRO A CA 1
ATOM 730 C C . PRO A 1 96 ? 1.573 2.962 3.368 1.00 95.81 96 PRO A C 1
ATOM 732 O O . PRO A 1 96 ? 1.033 2.800 4.456 1.00 95.81 96 PRO A O 1
ATOM 735 N N . THR A 1 97 ? 2.475 2.092 2.914 1.00 97.06 97 THR A N 1
ATOM 736 C CA . THR A 1 97 ? 2.881 0.894 3.663 1.00 97.06 97 THR A CA 1
ATOM 737 C C . THR A 1 97 ? 3.628 1.245 4.945 1.00 97.06 97 THR A C 1
ATOM 739 O O . THR A 1 97 ? 3.398 0.600 5.961 1.00 97.06 97 THR A O 1
ATOM 742 N N . ARG A 1 98 ? 4.501 2.261 4.913 1.00 95.31 98 ARG A N 1
ATOM 743 C CA . ARG A 1 98 ? 5.284 2.700 6.081 1.00 95.31 98 ARG A CA 1
ATOM 744 C C . ARG A 1 98 ? 4.386 3.361 7.116 1.00 95.31 98 ARG A C 1
ATOM 746 O O . ARG A 1 98 ? 4.416 2.982 8.278 1.00 95.31 98 ARG A O 1
ATOM 753 N N . ILE A 1 99 ? 3.486 4.222 6.647 1.00 93.25 99 ILE A N 1
ATOM 754 C CA . ILE A 1 99 ? 2.405 4.794 7.452 1.00 93.25 99 ILE A CA 1
ATOM 755 C C . ILE A 1 99 ? 1.622 3.696 8.195 1.00 93.25 99 ILE A C 1
ATOM 757 O O . ILE A 1 99 ? 1.390 3.785 9.400 1.00 93.25 99 ILE A O 1
ATOM 761 N N . LEU A 1 100 ? 1.222 2.633 7.491 1.00 93.00 100 LEU A N 1
ATOM 762 C CA . LEU A 1 100 ? 0.499 1.525 8.114 1.00 93.00 100 LEU A CA 1
ATOM 763 C C . LEU A 1 100 ? 1.369 0.719 9.084 1.00 93.00 100 LEU A C 1
ATOM 765 O O . LEU A 1 100 ? 0.853 0.246 10.089 1.00 93.00 100 LEU A O 1
ATOM 769 N N . GLU A 1 101 ? 2.663 0.549 8.812 1.00 93.25 101 GLU A N 1
ATOM 770 C CA . GLU A 1 101 ? 3.600 -0.104 9.738 1.00 93.25 101 GLU A CA 1
ATOM 771 C C . GLU A 1 101 ? 3.710 0.657 11.059 1.00 93.25 101 GLU A C 1
ATOM 773 O O . GLU A 1 101 ? 3.659 0.041 12.128 1.00 93.25 101 GLU A O 1
ATOM 778 N N . ASP A 1 102 ? 3.792 1.983 10.992 1.00 90.12 102 ASP A N 1
ATOM 779 C CA . ASP A 1 102 ? 3.842 2.841 12.172 1.00 90.12 102 ASP A CA 1
ATOM 780 C C . ASP A 1 102 ? 2.517 2.802 12.935 1.00 90.12 102 ASP A C 1
ATOM 782 O O . ASP A 1 102 ? 2.520 2.668 14.158 1.00 90.12 102 ASP A O 1
ATOM 786 N N . LEU A 1 103 ? 1.378 2.787 12.234 1.00 88.19 103 LEU A N 1
ATOM 787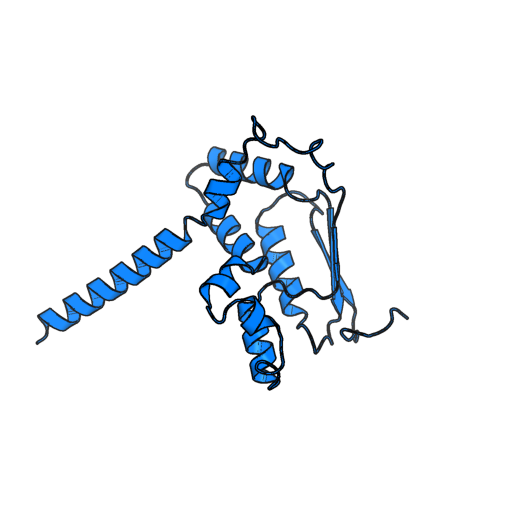 C CA . LEU A 1 103 ? 0.069 2.568 12.855 1.00 88.19 103 LEU A CA 1
ATOM 788 C C . LEU A 1 103 ? -0.048 1.201 13.523 1.00 88.19 103 LEU A C 1
ATOM 790 O O . LEU A 1 103 ? -0.576 1.112 14.627 1.00 88.19 103 LEU A O 1
ATOM 794 N N . VAL A 1 104 ? 0.431 0.133 12.885 1.00 88.75 104 VAL A N 1
ATOM 795 C CA . VAL A 1 104 ? 0.418 -1.213 13.471 1.00 88.75 104 VAL A CA 1
ATOM 796 C C . VAL A 1 104 ? 1.259 -1.227 14.747 1.00 88.75 104 VAL A C 1
ATOM 798 O O . VAL A 1 104 ? 0.801 -1.737 15.769 1.00 88.75 104 VAL A O 1
ATOM 801 N N . ARG A 1 105 ? 2.442 -0.606 14.725 1.00 87.38 105 ARG A N 1
ATOM 802 C CA . ARG A 1 105 ? 3.312 -0.463 15.899 1.00 87.38 105 ARG A CA 1
ATOM 803 C C . ARG A 1 105 ? 2.646 0.358 17.004 1.00 87.38 105 ARG A C 1
ATOM 805 O O . ARG A 1 105 ? 2.650 -0.064 18.155 1.00 87.38 105 ARG A O 1
ATOM 812 N N . ALA A 1 106 ? 2.030 1.483 16.654 1.00 81.31 106 ALA A N 1
ATOM 813 C CA . ALA A 1 106 ? 1.297 2.336 17.585 1.00 81.31 106 ALA A CA 1
ATOM 814 C C . ALA A 1 106 ? 0.023 1.665 18.124 1.00 81.31 106 ALA A C 1
ATOM 816 O O . ALA A 1 106 ? -0.400 1.961 19.236 1.00 81.31 106 ALA A O 1
ATOM 817 N N . SER A 1 107 ? -0.567 0.730 17.367 1.00 74.12 107 SER A N 1
ATOM 818 C CA . SER A 1 107 ? -1.729 -0.082 17.757 1.00 74.12 107 SER A CA 1
ATOM 819 C C . SER A 1 107 ? -1.397 -1.260 18.680 1.00 74.12 107 SER A C 1
ATOM 821 O O . SER A 1 107 ? -2.297 -2.018 19.054 1.00 74.12 107 SER A O 1
ATOM 823 N N . ALA A 1 108 ? -0.141 -1.361 19.125 1.00 74.50 108 ALA A N 1
ATOM 824 C CA . ALA A 1 108 ? 0.301 -2.260 20.185 1.00 74.50 108 ALA A CA 1
ATOM 825 C C . ALA A 1 108 ? 0.324 -1.638 21.612 1.00 74.50 108 ALA A C 1
ATOM 827 O O . ALA A 1 108 ? 1.154 -2.080 22.408 1.00 74.50 108 ALA A O 1
ATOM 828 N N . PRO A 1 109 ? -0.491 -0.619 21.983 1.00 71.62 109 PRO A N 1
ATOM 829 C CA . PRO A 1 109 ? -0.314 0.089 23.244 1.00 71.62 109 PRO A CA 1
ATOM 830 C C . PRO A 1 109 ? -0.645 -0.797 24.456 1.00 71.62 109 PRO A C 1
ATOM 832 O O . PRO A 1 109 ? -1.228 -1.875 24.336 1.00 71.62 109 PRO A O 1
ATOM 835 N N . ALA A 1 110 ? -0.282 -0.299 25.641 1.00 60.81 110 ALA A N 1
ATOM 836 C CA . ALA A 1 110 ? -0.320 -1.016 26.915 1.00 60.81 110 ALA A CA 1
ATOM 837 C C . ALA A 1 110 ? -1.730 -1.410 27.409 1.00 60.81 110 ALA A C 1
ATOM 839 O O . ALA A 1 110 ? -1.825 -2.259 28.294 1.00 60.81 110 ALA A O 1
ATOM 840 N N . THR A 1 111 ? -2.813 -0.830 26.862 1.00 78.75 111 THR A N 1
ATOM 841 C CA . THR A 1 111 ? -4.198 -1.149 27.263 1.00 78.75 111 THR A CA 1
ATOM 842 C C . THR A 1 111 ? -5.150 -1.352 26.076 1.00 78.75 111 THR A C 1
ATOM 844 O O . THR A 1 111 ? -4.966 -0.808 24.982 1.00 78.75 111 THR A O 1
ATOM 847 N N . ALA A 1 112 ? -6.201 -2.151 26.290 1.00 82.12 112 ALA A N 1
ATOM 848 C CA . ALA A 1 112 ? -7.188 -2.494 25.265 1.00 82.12 112 ALA A CA 1
ATOM 849 C C . ALA A 1 112 ? -8.018 -1.279 24.806 1.00 82.12 112 ALA A C 1
ATOM 851 O O . ALA A 1 112 ? -8.418 -1.198 23.643 1.00 82.12 112 ALA A O 1
ATOM 852 N N . GLU A 1 113 ? -8.245 -0.311 25.693 1.00 82.94 113 GLU A N 1
ATOM 853 C CA . GLU A 1 113 ? -9.041 0.892 25.442 1.00 82.94 113 GLU A CA 1
ATOM 854 C C . GLU A 1 113 ? -8.371 1.804 24.411 1.00 82.94 113 GLU A C 1
ATOM 856 O O . GLU A 1 113 ? -9.018 2.233 23.455 1.00 82.94 113 GLU A O 1
ATOM 861 N N . GLN A 1 114 ? -7.065 2.052 24.559 1.00 78.88 114 GLN A N 1
ATOM 862 C CA . GLN A 1 114 ? -6.292 2.896 23.640 1.00 78.88 114 GLN A CA 1
ATOM 863 C C . GLN A 1 114 ? -6.272 2.300 22.232 1.00 78.88 114 GLN A C 1
ATOM 865 O O . GLN A 1 114 ? -6.487 2.999 21.239 1.00 78.88 114 GLN A O 1
ATOM 870 N N . ARG A 1 115 ? -6.091 0.978 22.150 1.00 81.75 115 ARG A N 1
ATOM 871 C CA . ARG A 1 115 ? -6.174 0.249 20.887 1.00 81.75 115 ARG A CA 1
ATOM 872 C C . ARG A 1 115 ? -7.564 0.379 20.263 1.00 81.75 115 ARG A C 1
ATOM 874 O O . ARG A 1 115 ? -7.670 0.682 19.078 1.00 81.75 115 ARG A O 1
ATOM 881 N N . ASN A 1 116 ? -8.629 0.178 21.038 1.00 83.44 116 ASN A N 1
ATOM 882 C CA . ASN A 1 116 ? -9.998 0.283 20.534 1.00 83.44 116 ASN A CA 1
ATOM 883 C C . ASN A 1 116 ? -10.314 1.690 20.012 1.00 83.44 116 ASN A C 1
ATOM 885 O O . ASN A 1 116 ? -10.898 1.808 18.936 1.00 83.44 116 ASN A O 1
ATOM 889 N N . ALA A 1 117 ? -9.890 2.742 20.717 1.00 83.81 117 ALA A N 1
ATOM 890 C CA . ALA A 1 117 ? -10.072 4.125 20.280 1.00 83.81 117 ALA A CA 1
ATOM 891 C C . ALA A 1 117 ? -9.377 4.400 18.934 1.00 83.81 117 ALA A C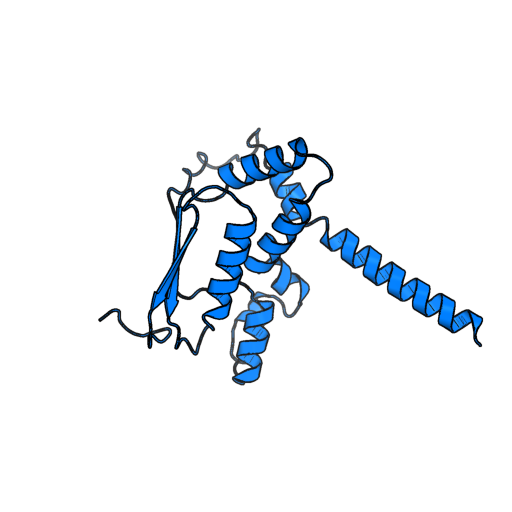 1
ATOM 893 O O . ALA A 1 117 ? -10.007 4.917 18.009 1.00 83.81 117 ALA A O 1
ATOM 894 N N . LEU A 1 118 ? -8.116 3.973 18.786 1.00 82.25 118 LEU A N 1
ATOM 895 C CA . LEU A 1 118 ? -7.380 4.088 17.524 1.00 82.25 118 LEU A CA 1
ATOM 896 C C . LEU A 1 118 ? -8.087 3.336 16.388 1.00 82.25 118 LEU A C 1
ATOM 898 O O . LEU A 1 118 ? -8.271 3.882 15.303 1.00 82.25 118 LEU A O 1
ATOM 902 N N . LEU A 1 119 ? -8.528 2.099 16.630 1.00 84.06 119 LEU A N 1
ATOM 903 C CA . LEU A 1 119 ? -9.219 1.299 15.617 1.00 84.06 119 LEU A CA 1
ATOM 904 C C . LEU A 1 119 ? -10.554 1.914 15.188 1.00 84.06 119 LEU A C 1
ATOM 906 O O . LEU A 1 119 ? -10.874 1.884 14.001 1.00 84.06 119 LEU A O 1
ATOM 910 N N . GLN A 1 120 ? -11.333 2.468 16.120 1.00 85.12 120 GLN A N 1
ATOM 911 C CA . GLN A 1 120 ? -12.576 3.167 15.778 1.00 85.12 120 GLN A CA 1
ATOM 912 C C . GLN A 1 120 ? -12.303 4.389 14.904 1.00 85.12 120 GLN A C 1
ATOM 914 O O . GLN A 1 120 ? -12.995 4.601 13.909 1.00 85.12 120 GLN A O 1
ATOM 919 N N . ARG A 1 121 ? -11.239 5.130 15.215 1.00 83.88 121 ARG A N 1
ATOM 920 C CA . ARG A 1 121 ? -10.818 6.286 14.428 1.00 83.88 121 ARG A CA 1
ATOM 921 C C . ARG A 1 121 ? -10.338 5.897 13.032 1.00 83.88 121 ARG A C 1
ATOM 923 O O . ARG A 1 121 ? -10.767 6.468 12.039 1.00 83.88 121 ARG A O 1
ATOM 930 N N . LEU A 1 122 ? -9.530 4.850 12.905 1.00 85.25 122 LEU A N 1
ATOM 931 C CA . LEU A 1 122 ? -9.121 4.352 11.587 1.00 85.25 122 LEU A CA 1
ATOM 932 C C . LEU A 1 122 ? -10.324 3.902 10.743 1.00 85.25 122 LEU A C 1
ATOM 934 O O . LEU A 1 122 ? -10.355 4.148 9.539 1.00 85.25 122 LEU A O 1
ATOM 938 N N . LYS A 1 123 ? -11.346 3.295 11.360 1.00 86.81 123 LYS A N 1
ATOM 939 C CA . LYS A 1 123 ? -12.588 2.904 10.671 1.00 86.81 123 LYS A CA 1
ATOM 940 C C . LYS A 1 123 ? -13.426 4.092 10.196 1.00 86.81 123 LYS A C 1
ATOM 942 O O . LYS A 1 123 ? -14.188 3.908 9.245 1.00 86.81 123 LYS A O 1
ATOM 947 N N . SER A 1 124 ? -13.340 5.266 10.830 1.00 83.19 124 SER A N 1
ATOM 948 C CA . SER A 1 124 ? -14.075 6.454 10.375 1.00 83.19 124 SER A CA 1
ATOM 949 C C . SER A 1 124 ? -13.442 7.075 9.131 1.00 83.19 124 SER A C 1
ATOM 951 O O . SER A 1 124 ? -14.177 7.510 8.247 1.00 83.19 124 SER A O 1
ATOM 953 N N . PHE A 1 125 ? -12.110 7.044 9.024 1.00 83.06 125 PHE A N 1
ATOM 954 C CA . PHE A 1 125 ? -11.377 7.605 7.884 1.00 83.06 125 PHE A CA 1
ATOM 955 C C . PHE A 1 125 ? -11.246 6.642 6.701 1.00 83.06 125 PHE A C 1
ATOM 9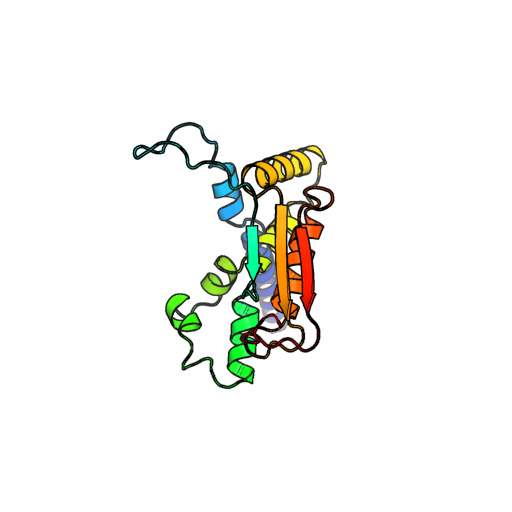57 O O . PHE A 1 125 ? -11.406 7.040 5.547 1.00 83.06 125 PHE A O 1
ATOM 964 N N . LEU A 1 126 ? -10.955 5.364 6.959 1.00 87.62 126 LEU A N 1
ATOM 965 C CA . LEU A 1 126 ? -10.677 4.417 5.886 1.00 87.62 126 LEU A CA 1
ATOM 966 C C . LEU A 1 126 ? -11.967 3.923 5.201 1.00 87.62 126 LEU A C 1
ATOM 968 O O . LEU A 1 126 ? -12.976 3.644 5.866 1.00 87.62 126 LEU A O 1
ATOM 972 N N . PRO A 1 127 ? -11.938 3.749 3.864 1.00 90.50 127 PRO A N 1
ATOM 973 C CA . PRO A 1 127 ? -12.997 3.069 3.131 1.00 90.50 127 PRO A CA 1
ATOM 974 C C . PRO A 1 127 ? -13.327 1.700 3.736 1.00 90.50 127 PRO A C 1
ATOM 976 O O . PRO A 1 127 ? -12.437 0.914 4.056 1.00 90.50 127 PRO A O 1
ATOM 979 N N . ALA A 1 128 ? -14.621 1.383 3.837 1.00 88.44 128 ALA A N 1
ATOM 980 C CA . ALA A 1 128 ? -15.084 0.142 4.467 1.00 88.44 128 ALA A CA 1
ATOM 981 C C . ALA A 1 128 ? -14.685 -1.129 3.694 1.00 88.44 128 ALA A C 1
ATOM 983 O O . ALA A 1 128 ? -14.658 -2.219 4.265 1.00 88.44 128 ALA A O 1
ATOM 984 N N . LYS A 1 129 ? -14.421 -1.002 2.388 1.00 93.94 129 LYS A N 1
ATOM 985 C CA . LYS A 1 129 ? -14.031 -2.104 1.506 1.00 93.94 129 LYS A CA 1
ATOM 986 C C . LYS A 1 129 ? -12.906 -1.673 0.582 1.00 93.94 129 LYS A C 1
ATOM 988 O O . LYS A 1 129 ? -13.040 -0.683 -0.134 1.00 93.94 129 LYS A O 1
ATOM 993 N N . MET A 1 130 ? -11.840 -2.457 0.547 1.00 96.75 130 MET A N 1
ATOM 994 C CA . MET A 1 130 ? -10.702 -2.242 -0.335 1.00 96.75 130 MET A CA 1
ATOM 995 C C . MET A 1 130 ? -10.432 -3.490 -1.170 1.00 96.75 130 MET A C 1
ATOM 997 O O . MET A 1 130 ? -10.423 -4.613 -0.660 1.00 96.75 130 MET A O 1
ATOM 1001 N N . LEU A 1 131 ? -10.182 -3.292 -2.456 1.00 97.62 131 LEU A N 1
ATOM 1002 C CA . LEU A 1 131 ? -9.731 -4.324 -3.376 1.00 97.62 131 LEU A CA 1
ATOM 1003 C C . LEU A 1 131 ? -8.395 -3.890 -3.970 1.00 97.62 131 LEU A C 1
ATOM 1005 O O . LEU A 1 131 ? -8.315 -2.864 -4.632 1.00 97.62 131 LEU A O 1
ATOM 1009 N N . VAL A 1 132 ? -7.358 -4.684 -3.739 1.00 97.81 132 VAL A N 1
ATOM 1010 C CA . VAL A 1 132 ? -6.037 -4.507 -4.340 1.00 97.81 132 VAL A CA 1
ATOM 1011 C C . VAL A 1 132 ? -5.867 -5.563 -5.421 1.00 97.81 132 VAL A C 1
ATOM 1013 O O . VAL A 1 132 ? -6.078 -6.749 -5.164 1.00 97.81 132 VAL A O 1
ATOM 1016 N N . ILE A 1 133 ? -5.512 -5.134 -6.625 1.00 97.31 133 ILE A N 1
ATOM 1017 C CA . ILE A 1 133 ? -5.282 -5.981 -7.793 1.00 97.31 133 ILE A CA 1
ATOM 1018 C C . ILE A 1 133 ? -3.848 -5.756 -8.267 1.00 97.31 133 ILE A C 1
ATOM 1020 O O . ILE A 1 133 ? -3.408 -4.612 -8.367 1.00 97.31 133 ILE A O 1
ATOM 1024 N N . HIS A 1 134 ? -3.128 -6.837 -8.554 1.00 97.56 134 HIS A N 1
ATOM 1025 C CA . HIS A 1 134 ? -1.769 -6.776 -9.092 1.00 97.56 134 HIS A CA 1
ATOM 1026 C C . HIS A 1 134 ? -1.500 -7.988 -9.990 1.00 97.56 134 HIS A C 1
ATOM 1028 O O . HIS A 1 134 ? -2.006 -9.075 -9.714 1.00 97.56 134 HIS A O 1
ATOM 1034 N N . GLY A 1 135 ? -0.689 -7.824 -11.031 1.00 96.69 135 GLY A N 1
ATOM 1035 C CA . GLY A 1 135 ? -0.121 -8.943 -11.781 1.00 96.69 135 GLY A CA 1
ATOM 1036 C C . GLY A 1 135 ? 1.146 -9.503 -11.123 1.00 96.69 135 GLY A C 1
ATOM 1037 O O . GLY A 1 135 ? 1.933 -8.751 -10.557 1.00 96.69 135 GLY A O 1
ATOM 1038 N N . ASP A 1 136 ? 1.364 -10.815 -11.149 1.00 95.81 136 ASP A N 1
ATOM 1039 C CA . ASP A 1 136 ? 2.570 -11.418 -10.555 1.00 95.81 136 ASP A CA 1
ATOM 1040 C C . ASP A 1 136 ? 3.827 -11.311 -11.441 1.00 95.81 136 ASP A C 1
ATOM 1042 O O . ASP A 1 136 ? 4.940 -11.443 -10.932 1.00 95.81 136 ASP A O 1
ATOM 1046 N N . ASN A 1 137 ? 3.665 -10.973 -12.725 1.00 95.56 137 ASN A N 1
ATOM 1047 C CA . ASN A 1 137 ? 4.745 -10.712 -13.684 1.00 95.56 137 ASN A CA 1
ATOM 1048 C C . ASN A 1 137 ? 4.915 -9.204 -13.970 1.00 95.56 137 ASN A C 1
ATOM 1050 O O . ASN A 1 137 ? 5.370 -8.779 -15.037 1.00 95.56 137 ASN A O 1
ATOM 1054 N N . ASP A 1 138 ? 4.523 -8.359 -13.016 1.00 95.94 138 ASP A N 1
ATOM 1055 C CA . ASP A 1 138 ? 4.681 -6.912 -13.095 1.00 95.94 138 ASP A CA 1
ATOM 1056 C C . ASP A 1 138 ? 6.149 -6.501 -12.880 1.00 95.94 138 ASP A C 1
ATOM 1058 O O . ASP A 1 138 ? 6.693 -6.530 -11.774 1.00 95.94 138 ASP A O 1
ATOM 1062 N N . ARG A 1 139 ? 6.816 -6.122 -13.977 1.00 94.50 139 ARG A N 1
ATOM 1063 C CA . ARG A 1 139 ? 8.218 -5.667 -13.970 1.00 94.50 139 ARG A CA 1
ATOM 1064 C C . ARG A 1 139 ? 8.366 -4.171 -13.694 1.00 94.50 139 ARG A C 1
ATOM 1066 O O . ARG A 1 139 ? 9.488 -3.701 -13.472 1.00 94.50 139 ARG A O 1
ATOM 1073 N N . THR A 1 140 ? 7.267 -3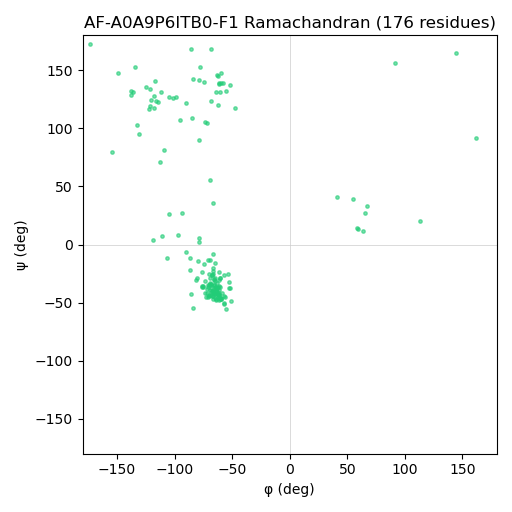.418 -13.727 1.00 94.69 140 THR A N 1
ATOM 1074 C CA . THR A 1 140 ? 7.275 -1.980 -13.451 1.00 94.69 140 THR A CA 1
ATOM 1075 C C . THR A 1 140 ? 7.193 -1.749 -11.960 1.00 94.69 140 THR A C 1
ATOM 1077 O O . THR A 1 140 ? 8.085 -1.119 -11.398 1.00 94.69 140 THR A O 1
ATOM 1080 N N . VAL A 1 141 ? 6.180 -2.326 -11.323 1.00 95.81 141 VAL A N 1
ATOM 1081 C CA . VAL A 1 141 ? 5.970 -2.289 -9.882 1.00 95.81 141 VAL A CA 1
ATOM 1082 C C . VAL A 1 141 ? 5.914 -3.733 -9.396 1.00 95.81 141 VAL A C 1
ATOM 1084 O O . VAL A 1 141 ? 5.004 -4.452 -9.771 1.00 95.81 141 VAL A O 1
ATOM 1087 N N . PRO A 1 142 ? 6.843 -4.201 -8.552 1.00 96.19 142 PRO A N 1
ATOM 1088 C CA . PRO A 1 142 ? 6.789 -5.577 -8.080 1.00 96.19 142 PRO A CA 1
ATOM 1089 C C . PRO A 1 142 ? 5.508 -5.852 -7.285 1.00 96.19 142 PRO A C 1
ATOM 1091 O O . PRO A 1 142 ? 5.160 -5.077 -6.385 1.00 96.19 142 PRO A O 1
ATOM 1094 N N . ALA A 1 143 ? 4.883 -7.014 -7.500 1.00 97.44 143 ALA A N 1
ATOM 1095 C CA . ALA A 1 143 ? 3.700 -7.457 -6.747 1.00 97.44 143 ALA A CA 1
ATOM 1096 C C . ALA A 1 143 ? 3.911 -7.447 -5.218 1.00 97.44 143 ALA A C 1
ATOM 1098 O O . ALA A 1 143 ? 2.965 -7.266 -4.442 1.00 97.44 143 ALA A O 1
ATOM 1099 N N . ALA A 1 144 ? 5.167 -7.571 -4.771 1.00 97.62 144 ALA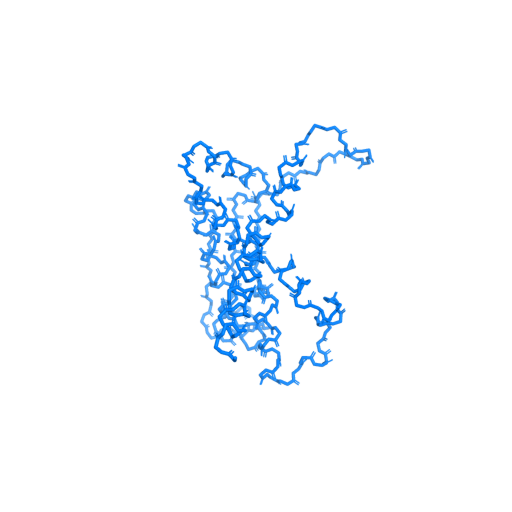 A N 1
ATOM 1100 C CA . ALA A 1 144 ? 5.575 -7.414 -3.377 1.00 97.62 144 ALA A CA 1
ATOM 1101 C C . ALA A 1 144 ? 5.099 -6.086 -2.746 1.00 97.62 144 ALA A C 1
ATOM 1103 O O . ALA A 1 144 ? 4.772 -6.074 -1.557 1.00 97.62 144 ALA A O 1
ATOM 1104 N N . SER A 1 145 ? 4.990 -5.006 -3.534 1.00 97.88 145 SER A N 1
ATOM 1105 C CA . SER A 1 145 ? 4.415 -3.717 -3.123 1.00 97.88 145 SER A CA 1
ATOM 1106 C C . SER A 1 145 ? 2.989 -3.908 -2.585 1.00 97.88 145 SER A C 1
ATOM 1108 O O . SER A 1 145 ? 2.704 -3.591 -1.427 1.00 97.88 145 SER A O 1
ATOM 1110 N N . SER A 1 146 ? 2.099 -4.522 -3.378 1.00 98.31 146 SER A N 1
ATOM 1111 C CA . SER A 1 146 ? 0.711 -4.789 -2.970 1.00 98.31 146 SER A CA 1
ATOM 1112 C C . SER A 1 146 ? 0.605 -5.822 -1.858 1.00 98.31 146 SER A C 1
ATOM 1114 O O . SER A 1 146 ? -0.198 -5.649 -0.940 1.00 98.31 146 SER A O 1
ATOM 1116 N N . ILE A 1 147 ? 1.401 -6.894 -1.918 1.00 98.19 147 ILE A N 1
ATOM 1117 C CA . ILE A 1 147 ? 1.377 -7.961 -0.908 1.00 98.19 147 ILE A CA 1
ATOM 1118 C C . ILE A 1 147 ? 1.709 -7.384 0.470 1.00 98.19 147 ILE A C 1
ATOM 1120 O O . ILE A 1 147 ? 0.990 -7.641 1.440 1.00 98.19 147 ILE A O 1
ATOM 1124 N N . ARG A 1 148 ? 2.766 -6.569 0.564 1.00 98.00 148 ARG A N 1
ATOM 1125 C CA . ARG A 1 148 ? 3.171 -5.955 1.829 1.00 98.00 148 ARG A CA 1
ATOM 1126 C C . ARG A 1 148 ? 2.142 -4.941 2.322 1.00 98.00 148 ARG A C 1
ATOM 1128 O O . ARG A 1 148 ? 1.784 -4.997 3.496 1.00 98.00 148 ARG A O 1
ATOM 1135 N N . PHE A 1 149 ? 1.621 -4.087 1.445 1.00 97.94 149 PHE A N 1
ATOM 1136 C CA . PHE A 1 149 ? 0.574 -3.125 1.792 1.00 97.94 149 PHE A CA 1
ATOM 1137 C C . PHE A 1 149 ? -0.677 -3.806 2.369 1.00 97.94 149 PHE A C 1
ATOM 1139 O O . PHE A 1 149 ? -1.126 -3.478 3.469 1.00 97.94 149 PHE A O 1
ATOM 1146 N N . VAL A 1 150 ? -1.192 -4.836 1.686 1.00 97.44 150 VAL A N 1
ATOM 1147 C CA . VAL A 1 150 ? -2.358 -5.604 2.152 1.00 97.44 150 VAL A CA 1
ATOM 1148 C C . VAL A 1 150 ? -2.066 -6.324 3.466 1.00 97.44 150 VAL A C 1
ATOM 1150 O O . VAL A 1 150 ? -2.940 -6.395 4.332 1.00 97.44 150 VAL A O 1
ATOM 1153 N N . ARG A 1 151 ? -0.847 -6.843 3.651 1.00 97.12 151 ARG A N 1
ATOM 1154 C CA . ARG A 1 151 ? -0.431 -7.457 4.918 1.00 97.12 151 ARG A CA 1
ATOM 1155 C C . ARG A 1 151 ? -0.532 -6.465 6.081 1.00 97.12 151 ARG A C 1
ATOM 1157 O O . ARG A 1 151 ? -1.009 -6.854 7.143 1.00 97.12 151 ARG A O 1
ATOM 1164 N N . MET A 1 152 ? -0.134 -5.208 5.883 1.00 95.88 152 MET A N 1
ATOM 1165 C CA . MET A 1 152 ? -0.211 -4.175 6.927 1.00 95.88 152 MET A CA 1
ATOM 1166 C C . MET A 1 152 ? -1.647 -3.733 7.213 1.00 95.88 15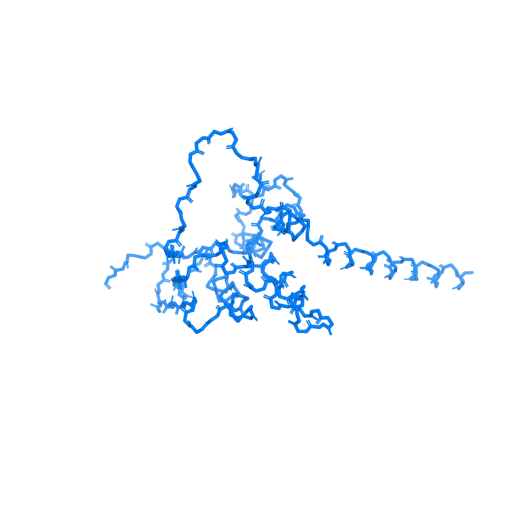2 MET A C 1
ATOM 1168 O O . MET A 1 152 ? -2.033 -3.664 8.376 1.00 95.88 152 MET A O 1
ATOM 1172 N N . LEU A 1 153 ? -2.483 -3.558 6.184 1.00 94.62 153 LEU A N 1
ATOM 1173 C CA . LEU A 1 153 ? -3.921 -3.318 6.377 1.00 94.62 153 LEU A CA 1
ATOM 1174 C C . LEU A 1 153 ? -4.580 -4.441 7.195 1.00 94.62 153 LEU A C 1
ATOM 1176 O O . LEU A 1 153 ? -5.299 -4.189 8.161 1.00 94.62 153 LEU A O 1
ATOM 1180 N N . ARG A 1 154 ? -4.270 -5.703 6.869 1.00 94.62 154 ARG A N 1
ATOM 1181 C CA . ARG A 1 154 ? -4.760 -6.874 7.616 1.00 94.62 154 ARG A CA 1
ATOM 1182 C C . ARG A 1 154 ? -4.297 -6.893 9.068 1.00 94.62 154 ARG A C 1
ATOM 1184 O O . ARG A 1 154 ? -5.095 -7.243 9.935 1.00 94.62 154 ARG A O 1
ATOM 1191 N N . ALA A 1 155 ? -3.057 -6.492 9.337 1.00 92.88 155 ALA A N 1
ATOM 1192 C CA . ALA A 1 155 ? -2.506 -6.454 10.690 1.00 92.88 155 ALA A CA 1
ATOM 1193 C C . ALA A 1 155 ? -3.278 -5.501 11.623 1.00 92.88 155 ALA A C 1
ATOM 1195 O O . ALA A 1 155 ? -3.414 -5.804 12.810 1.00 92.88 155 ALA A O 1
ATOM 1196 N N . LEU A 1 156 ? -3.871 -4.426 11.084 1.00 89.44 156 LEU A N 1
ATOM 1197 C CA . LEU A 1 156 ? -4.726 -3.500 11.837 1.00 89.44 156 LEU A CA 1
ATOM 1198 C C . LEU A 1 156 ? -6.070 -4.104 12.278 1.00 89.44 156 LEU A C 1
ATOM 1200 O O . LEU A 1 156 ? -6.743 -3.518 13.117 1.00 89.44 156 LEU A O 1
ATOM 1204 N N . GLN A 1 157 ? -6.490 -5.260 11.749 1.00 88.75 157 GLN A N 1
ATOM 1205 C CA . GLN A 1 157 ? -7.713 -5.959 12.184 1.00 88.75 157 GLN A CA 1
ATOM 1206 C C . GLN A 1 157 ? -8.986 -5.083 12.127 1.00 88.75 157 GLN A C 1
ATOM 1208 O O . GLN A 1 157 ? -9.873 -5.178 12.975 1.00 88.75 157 GLN A O 1
ATOM 1213 N N . LEU A 1 158 ? -9.115 -4.245 11.091 1.00 87.75 158 LEU A N 1
ATOM 1214 C CA . LEU A 1 158 ? -10.253 -3.324 10.913 1.00 87.75 158 LEU A CA 1
ATOM 1215 C C . LEU A 1 158 ? -11.599 -4.029 10.650 1.00 87.75 158 LEU A C 1
ATOM 1217 O O . LEU A 1 158 ? -12.651 -3.393 10.664 1.00 87.75 158 LEU A O 1
ATOM 1221 N N . GLY A 1 159 ? -11.584 -5.344 10.450 1.00 85.50 159 GLY A N 1
ATOM 1222 C CA . GLY A 1 159 ? -12.765 -6.177 10.270 1.00 85.50 159 GLY A CA 1
ATOM 1223 C C . GLY A 1 159 ? -12.519 -7.310 9.275 1.00 85.50 159 GLY A C 1
ATOM 1224 O O . GLY A 1 159 ? -11.528 -7.269 8.527 1.00 85.50 159 GLY A O 1
ATOM 1225 N N . PRO A 1 160 ? -13.411 -8.316 9.254 1.00 80.44 160 PRO A N 1
ATOM 1226 C CA . PRO A 1 160 ? -13.391 -9.346 8.226 1.00 80.44 160 PRO A CA 1
ATOM 1227 C C . PRO A 1 160 ? -13.619 -8.693 6.858 1.00 80.44 160 PRO A C 1
ATOM 1229 O O . PRO A 1 160 ? -14.430 -7.780 6.726 1.00 80.44 160 PRO A O 1
ATOM 1232 N N . ASP A 1 161 ? -12.879 -9.138 5.843 1.00 85.56 161 ASP A N 1
ATOM 1233 C CA . ASP A 1 161 ? -13.025 -8.691 4.451 1.00 85.56 161 ASP A CA 1
ATOM 1234 C C . ASP A 1 161 ? -12.836 -7.190 4.160 1.00 85.56 161 ASP A C 1
ATOM 1236 O O . ASP A 1 161 ? -13.131 -6.755 3.045 1.00 85.56 161 ASP A O 1
ATOM 1240 N N . HIS A 1 162 ? -12.294 -6.393 5.090 1.00 92.38 162 HIS A N 1
ATOM 1241 C CA . HIS A 1 162 ? -12.057 -4.963 4.835 1.00 92.38 162 HIS A CA 1
ATOM 1242 C C . HIS A 1 162 ? -11.089 -4.729 3.661 1.00 92.38 162 HIS A C 1
ATOM 1244 O O . HIS A 1 162 ? -11.187 -3.718 2.969 1.00 92.38 162 HIS A O 1
ATOM 1250 N N . VAL A 1 163 ? -10.173 -5.674 3.416 1.00 96.44 163 VAL A N 1
ATOM 1251 C CA . VAL A 1 163 ? -9.238 -5.655 2.289 1.00 96.44 163 VAL A CA 1
ATOM 1252 C C . VAL A 1 163 ? -9.126 -7.029 1.629 1.00 96.44 163 VAL A C 1
ATOM 1254 O O . VAL A 1 163 ? -8.893 -8.055 2.280 1.00 96.44 163 VAL A O 1
ATOM 1257 N N . ARG A 1 164 ? -9.238 -7.048 0.302 1.00 97.25 164 ARG A N 1
ATOM 1258 C CA . ARG A 1 164 ? -9.012 -8.225 -0.543 1.00 97.25 164 ARG A CA 1
ATOM 1259 C C . ARG A 1 164 ? -7.841 -7.968 -1.483 1.00 97.25 164 ARG A C 1
ATOM 1261 O O . ARG A 1 164 ? -7.704 -6.870 -2.006 1.00 97.25 164 ARG A O 1
ATOM 1268 N N . LEU A 1 165 ? -7.020 -8.993 -1.699 1.00 97.31 165 LEU A N 1
ATOM 1269 C CA . LEU A 1 165 ? -5.948 -8.994 -2.694 1.00 97.31 165 LEU A CA 1
ATOM 1270 C C . LEU A 1 165 ? -6.309 -9.986 -3.797 1.00 97.31 165 LEU A C 1
ATOM 1272 O O . LEU A 1 165 ? -6.672 -11.127 -3.501 1.00 97.31 165 LEU A O 1
ATOM 1276 N N . ARG A 1 166 ? -6.197 -9.555 -5.050 1.00 97.31 166 ARG A N 1
ATOM 1277 C CA . ARG A 1 166 ? -6.257 -10.401 -6.239 1.00 97.31 166 ARG A CA 1
ATOM 1278 C C . ARG A 1 166 ? -4.924 -10.301 -6.964 1.00 97.31 166 ARG A C 1
ATOM 1280 O O . ARG A 1 166 ? -4.541 -9.217 -7.391 1.00 97.31 166 ARG A O 1
ATOM 1287 N N . LEU A 1 167 ? -4.235 -11.433 -7.062 1.00 96.50 167 LEU A N 1
ATOM 1288 C CA . LEU A 1 167 ? -3.045 -11.573 -7.887 1.00 96.50 167 LEU A CA 1
ATOM 1289 C C . LEU A 1 167 ? -3.443 -12.289 -9.174 1.00 96.50 167 LEU A C 1
ATOM 1291 O O . LEU A 1 167 ? -4.073 -13.345 -9.105 1.00 96.50 167 LEU A O 1
ATOM 1295 N N . PHE A 1 168 ? -3.124 -11.689 -10.313 1.00 95.38 168 PHE A N 1
ATOM 1296 C CA . PHE A 1 168 ? -3.335 -12.281 -11.629 1.00 95.38 168 PHE A CA 1
ATOM 1297 C C . PHE A 1 168 ? -2.029 -12.885 -12.128 1.00 95.38 168 PHE A C 1
ATOM 1299 O O . PHE A 1 168 ? -1.003 -12.206 -12.153 1.00 95.38 168 PHE A O 1
ATOM 1306 N N . THR A 1 169 ? -2.089 -14.155 -12.512 1.00 93.62 169 THR A N 1
ATOM 1307 C CA . THR A 1 169 ? -0.933 -14.919 -12.980 1.00 93.62 169 THR A CA 1
ATOM 1308 C C . THR A 1 169 ? -0.515 -14.506 -14.381 1.00 93.62 169 THR A C 1
ATOM 1310 O O . THR A 1 169 ? -1.378 -14.307 -15.235 1.00 93.62 169 THR A O 1
ATOM 1313 N N . GLU A 1 170 ? 0.792 -14.418 -14.617 1.00 92.25 170 GLU A N 1
ATOM 1314 C CA . GLU A 1 170 ? 1.422 -14.035 -15.887 1.00 92.25 170 GLU A CA 1
ATOM 1315 C C . GLU A 1 170 ? 1.009 -12.644 -16.398 1.00 92.25 170 GLU A C 1
ATOM 1317 O O . GLU A 1 170 ? 1.259 -12.277 -17.547 1.00 92.25 170 GLU A O 1
ATOM 1322 N N . MET A 1 171 ? 0.396 -11.831 -15.537 1.00 93.75 171 MET A N 1
ATOM 1323 C CA . MET A 1 171 ? -0.072 -10.500 -15.893 1.00 93.75 171 MET A CA 1
ATOM 1324 C C . MET A 1 171 ? 1.036 -9.475 -15.636 1.00 93.75 171 MET A C 1
ATOM 1326 O O . MET A 1 171 ? 1.523 -9.332 -14.515 1.00 93.75 171 MET A O 1
ATOM 1330 N N . ALA A 1 172 ? 1.434 -8.751 -16.682 1.00 93.62 172 ALA A N 1
ATOM 1331 C CA . ALA A 1 172 ? 2.354 -7.618 -16.587 1.00 93.62 172 ALA A CA 1
ATOM 1332 C C . ALA A 1 172 ? 1.613 -6.308 -16.247 1.00 93.62 172 ALA A C 1
ATOM 1334 O O . ALA A 1 172 ? 0.394 -6.230 -16.376 1.00 93.62 172 ALA A O 1
ATOM 1335 N N . HIS A 1 173 ? 2.353 -5.248 -15.896 1.00 93.62 173 HIS A N 1
ATOM 1336 C CA . HIS A 1 173 ? 1.804 -3.942 -15.478 1.00 93.62 173 HIS A CA 1
ATOM 1337 C C . HIS A 1 173 ? 0.772 -3.336 -16.441 1.00 93.62 173 HIS A C 1
ATOM 1339 O O . HIS A 1 173 ? -0.174 -2.676 -16.029 1.00 93.62 173 HIS A O 1
ATOM 1345 N N . GLN A 1 174 ? 1.001 -3.522 -17.742 1.00 90.25 174 GLN A N 1
ATOM 1346 C CA . GLN A 1 174 ? 0.206 -2.947 -18.831 1.00 90.25 174 GLN A CA 1
ATOM 1347 C C . GLN A 1 174 ? -0.597 -4.015 -19.581 1.00 90.25 174 GLN A C 1
ATOM 1349 O O . GLN A 1 174 ? -1.155 -3.731 -20.640 1.00 90.25 174 GLN A O 1
ATOM 1354 N N . ALA A 1 175 ? -0.604 -5.256 -19.086 1.00 80.75 175 ALA A N 1
ATOM 1355 C CA . ALA A 1 175 ? -1.295 -6.333 -19.767 1.00 80.75 175 ALA A CA 1
ATOM 1356 C C . ALA A 1 175 ? -2.806 -6.040 -19.789 1.00 80.75 175 ALA A C 1
ATOM 1358 O O . ALA A 1 175 ? -3.376 -5.697 -18.748 1.00 80.75 175 ALA A O 1
ATOM 1359 N N . PRO A 1 176 ? -3.468 -6.159 -20.953 1.00 69.06 176 PRO A N 1
ATOM 1360 C CA . PRO A 1 176 ? -4.916 -6.079 -20.999 1.00 69.06 176 PRO A CA 1
ATOM 1361 C C . PRO A 1 176 ? -5.507 -7.228 -20.177 1.00 69.06 176 PRO A C 1
ATOM 1363 O O . PRO A 1 176 ? -4.962 -8.332 -20.147 1.00 69.06 176 PRO A O 1
ATOM 1366 N N . VAL A 1 177 ? -6.634 -6.970 -19.517 1.00 61.38 177 VAL A N 1
ATOM 1367 C CA . VAL A 1 177 ? -7.447 -8.049 -18.950 1.00 61.38 177 VAL A CA 1
ATOM 1368 C C . VAL A 1 177 ? -8.095 -8.759 -20.139 1.00 61.38 177 VAL A C 1
ATOM 1370 O O . VAL A 1 177 ? -8.976 -8.181 -20.776 1.00 61.38 177 VAL A O 1
ATOM 1373 N N . VAL A 1 178 ? -7.589 -9.947 -20.479 1.00 55.75 178 VAL A N 1
ATOM 1374 C CA . VAL A 1 178 ? -8.117 -10.809 -21.551 1.00 55.75 178 VAL A CA 1
ATOM 1375 C C . VAL A 1 178 ? -9.076 -11.833 -20.965 1.00 55.75 178 VAL A C 1
ATOM 1377 O O . VAL A 1 178 ? -8.745 -12.386 -19.891 1.00 55.75 178 VAL A O 1
#

Secondary structure (DSSP, 8-state):
-HHHHHHHHHHHHHHHHHHHHHHTS-HHHHHHHH--SSS---SSSPPPPP--EEEES----HHHHHHHHHHTT-TTT-SHHHHTTT-HHHHHHT-HHHHHHHHHHHTS-SSHHHHHHHHHHHHHHS-S-EEEEEETT-SSS-THHHHHHHHHHHHTT--TTSEEEEEETT--TT----

InterPro domains:
  IPR001375 Peptidase S9, prolyl oligopeptidase, catalytic domain [PF00326] (123-174)
  IPR029058 Alpha/Beta hydrolase fold [G3DSA:3.40.50.1820] (19-178)
  IPR029058 Alpha/Beta hydrolase fold [SSF53474] (40-174)

Solvent-accessible surface area (backbone atoms only — not comparable to full-atom values): 10373 Å² total; per-residue (Å²): 117,75,72,56,56,56,53,50,52,55,48,50,55,47,50,53,51,48,52,54,54,53,59,66,52,49,66,64,58,55,50,59,65,64,63,55,96,77,84,84,70,96,78,70,80,83,78,78,81,59,73,52,48,80,44,68,63,52,84,28,37,47,59,64,44,50,52,54,26,49,78,68,73,41,47,86,79,41,63,62,48,65,76,40,67,75,39,74,64,48,27,46,77,72,7,61,35,49,54,36,47,48,49,47,59,59,54,64,52,99,46,73,64,64,30,49,54,52,50,55,51,50,58,72,74,45,47,67,31,33,40,39,38,32,26,70,52,16,82,82,48,53,40,64,34,51,53,52,34,52,51,37,58,56,70,58,62,86,52,88,75,32,66,44,81,44,75,39,81,84,25,34,77,81,55,76,94,125

Mean predicted aligned error: 11.48 Å

pLDDT: mean 78.9, std 21.17, range [30.5, 98.31]

Foldseek 3Di:
DVVVVVVVVVVVVVVVVVVVVVLLCPVVVVVLVVPPVPDDDPDDDDDDAAQEEEAELDQQQQLVLLVLCVVVVNNVVDCSCVVQVVDVVSSLNRRNLNVLVSLLVNLPDPDPVSNVVSLVSCLRRDHQAYEYEYECQASNRHCVSVVSNQVSVVSSCNDPRNYDYHYDYPDYRPRDPD

Radius of gyration: 19.91 Å; Cα contacts (8 Å, |Δi|>4): 190; chains: 1; bounding box: 61×42×49 Å

Organism: Mortierella alpina (NCBI:txid64518)